Protein AF-Q8L195-F1 (afdb_monomer_lite)

Structure (mmCIF, N/CA/C/O backbone):
data_AF-Q8L195-F1
#
_entry.id   AF-Q8L195-F1
#
loop_
_atom_site.group_PDB
_atom_site.id
_atom_site.type_symbol
_atom_site.label_atom_id
_atom_sit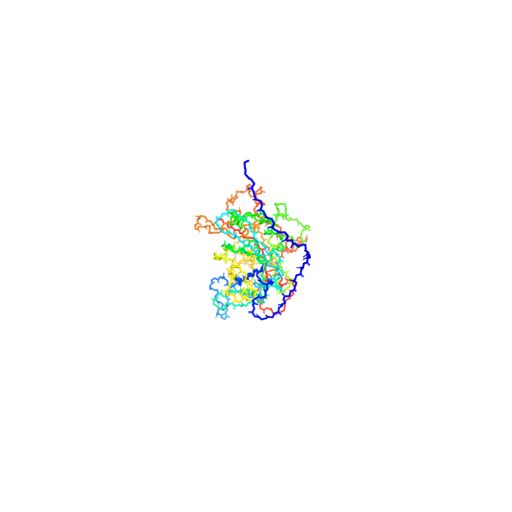e.label_alt_id
_atom_site.label_comp_id
_atom_site.label_asym_id
_atom_site.label_entity_id
_atom_site.label_seq_id
_atom_site.pdbx_PDB_ins_code
_atom_site.Cartn_x
_atom_site.Cartn_y
_atom_site.Cartn_z
_atom_site.occupancy
_atom_site.B_iso_or_equiv
_atom_site.auth_seq_id
_atom_site.auth_comp_id
_atom_site.auth_asym_id
_atom_site.auth_atom_id
_atom_site.pdbx_PDB_model_num
ATOM 1 N N . MET A 1 1 ? -43.992 49.582 63.427 1.00 36.53 1 MET A N 1
ATOM 2 C CA . MET A 1 1 ? -45.399 49.173 63.623 1.00 36.53 1 MET A CA 1
ATOM 3 C C . MET A 1 1 ? -45.394 47.725 64.103 1.00 36.53 1 MET A C 1
ATOM 5 O O . MET A 1 1 ? -44.850 46.892 63.404 1.00 36.53 1 MET A O 1
ATOM 9 N N . LYS A 1 2 ? -45.925 47.498 65.313 1.00 33.16 2 LYS A N 1
ATOM 10 C CA . LYS A 1 2 ? -46.257 46.229 65.998 1.00 33.16 2 LYS A CA 1
ATOM 11 C C . LYS A 1 2 ? -45.176 45.145 66.228 1.00 33.16 2 LYS A C 1
ATOM 13 O O . LYS A 1 2 ? -44.633 44.530 65.325 1.00 33.16 2 LYS A O 1
ATOM 18 N N . LEU A 1 3 ? -44.990 44.919 67.529 1.00 37.12 3 LEU A N 1
ATOM 19 C CA . LEU A 1 3 ? -44.340 43.837 68.269 1.00 37.12 3 LEU A CA 1
ATOM 20 C C . LEU A 1 3 ? -44.990 42.458 68.017 1.00 37.12 3 LEU A C 1
ATOM 22 O O . LEU A 1 3 ? -46.218 42.394 67.970 1.00 37.12 3 LEU A O 1
ATOM 26 N N . ASN A 1 4 ? -44.194 41.378 67.999 1.00 36.94 4 ASN A N 1
ATOM 27 C CA . ASN A 1 4 ? -44.272 40.220 68.926 1.00 36.94 4 ASN A CA 1
ATOM 28 C C . ASN A 1 4 ? -43.415 39.047 68.402 1.00 36.94 4 ASN A C 1
ATOM 30 O O . ASN A 1 4 ? -43.594 38.607 67.276 1.00 36.94 4 ASN A O 1
ATOM 34 N N . LYS A 1 5 ? -42.333 38.676 69.100 1.00 34.34 5 LYS A N 1
ATOM 35 C CA . LYS A 1 5 ? -42.247 37.714 70.229 1.00 34.34 5 LYS A CA 1
ATOM 36 C C . LYS A 1 5 ? -42.379 36.246 69.793 1.00 34.34 5 LYS A C 1
ATOM 38 O O . LYS A 1 5 ? -43.490 35.794 69.562 1.00 34.34 5 LYS A 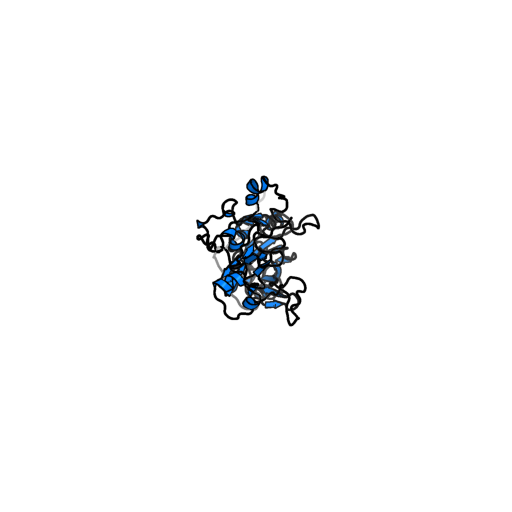O 1
ATOM 43 N N . MET A 1 6 ? -41.255 35.522 69.823 1.00 34.44 6 MET A N 1
ATOM 44 C CA . MET A 1 6 ? -40.972 34.297 70.613 1.00 34.44 6 MET A CA 1
ATOM 45 C C . MET A 1 6 ? -39.829 33.499 69.936 1.00 34.44 6 MET A C 1
ATOM 47 O O . MET A 1 6 ? -39.860 33.335 68.725 1.00 34.44 6 MET A O 1
ATOM 51 N N . PHE A 1 7 ? -38.684 33.252 70.603 1.00 30.14 7 PHE A N 1
ATOM 52 C CA . PHE A 1 7 ? -38.384 32.115 71.520 1.00 30.14 7 PHE A CA 1
ATOM 53 C C . PHE A 1 7 ? -38.394 30.768 70.749 1.00 30.14 7 PHE A C 1
ATOM 55 O O . PHE A 1 7 ? -39.359 30.527 70.045 1.00 30.14 7 PHE A O 1
ATOM 62 N N . LEU A 1 8 ? -37.426 29.837 70.743 1.00 30.72 8 LEU A N 1
ATOM 63 C CA . LEU A 1 8 ? -36.325 29.349 71.604 1.00 30.72 8 LE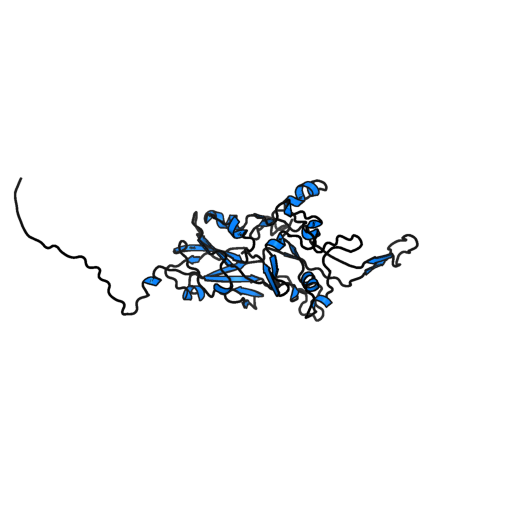U A CA 1
ATOM 64 C C . LEU A 1 8 ? -35.243 28.738 70.652 1.00 30.72 8 LEU A C 1
ATOM 66 O O . LEU A 1 8 ? -35.602 28.279 69.574 1.00 30.72 8 LEU A O 1
ATOM 70 N N . VAL A 1 9 ? -33.927 28.844 70.916 1.00 32.59 9 VAL A N 1
ATOM 71 C CA . VAL A 1 9 ? -33.037 27.790 71.498 1.00 32.59 9 VAL A CA 1
ATOM 72 C C . VAL A 1 9 ? -33.116 26.448 70.743 1.00 32.59 9 VAL A C 1
ATOM 74 O O . VAL A 1 9 ? -34.189 25.880 70.648 1.00 32.59 9 VAL A O 1
ATOM 77 N N . GLY A 1 10 ? -32.067 25.812 70.223 1.00 29.70 10 GLY A N 1
ATOM 78 C CA . GLY A 1 10 ? -30.615 25.913 70.367 1.00 29.70 10 GLY A CA 1
ATOM 79 C C . GLY A 1 10 ? -30.027 24.517 70.071 1.00 29.70 10 GLY A C 1
ATOM 80 O O . GLY A 1 10 ? -30.732 23.535 70.273 1.00 29.70 10 GLY A O 1
ATOM 81 N N . ALA A 1 11 ? -28.788 24.437 69.571 1.00 31.34 11 ALA A N 1
ATOM 82 C CA . ALA A 1 11 ? -27.789 23.378 69.826 1.00 31.34 11 ALA A CA 1
ATOM 83 C C . ALA A 1 11 ? -26.732 23.342 68.706 1.00 31.34 11 ALA A C 1
ATOM 85 O O . ALA A 1 11 ? -27.014 23.025 67.554 1.00 31.34 11 ALA A O 1
ATOM 86 N N . LEU A 1 12 ? -25.496 23.662 69.085 1.00 37.19 12 LEU A N 1
ATOM 87 C CA . LEU A 1 12 ? -24.265 23.297 68.386 1.00 37.19 12 LEU A CA 1
ATOM 88 C C . LEU A 1 12 ? -24.044 21.778 68.496 1.00 37.19 12 LEU A C 1
ATOM 90 O O . LEU A 1 12 ? -24.285 21.245 69.575 1.00 37.19 12 LEU A O 1
ATOM 94 N N . LEU A 1 13 ? -23.509 21.125 67.454 1.00 29.38 13 LEU A N 1
ATOM 95 C CA . LEU A 1 13 ? -22.223 20.390 67.464 1.00 29.38 13 LEU A CA 1
ATOM 96 C C . LEU A 1 13 ? -22.105 19.275 66.407 1.00 29.38 13 LEU A C 1
ATOM 98 O O . LEU A 1 13 ? -23.047 18.563 66.082 1.00 29.38 13 LEU A O 1
ATOM 102 N N . SER A 1 14 ? -20.838 19.113 66.014 1.00 28.70 14 SER A N 1
ATOM 103 C CA . SER A 1 14 ? -20.128 17.922 65.526 1.00 28.70 14 SER A CA 1
ATOM 104 C C . SER A 1 14 ? -20.290 17.458 64.074 1.00 28.70 14 SER A C 1
ATOM 106 O O . SER A 1 14 ? -21.293 16.887 63.663 1.00 28.70 14 SER A O 1
ATOM 108 N N . LEU A 1 15 ? -19.171 17.627 63.359 1.00 40.94 15 LEU A N 1
ATOM 109 C CA . LEU A 1 15 ? -18.665 16.799 62.265 1.00 40.94 15 LEU A CA 1
ATOM 110 C C . LEU A 1 15 ? -18.939 15.302 62.477 1.00 40.94 15 LEU A C 1
ATOM 112 O O . LEU A 1 15 ? -18.629 14.755 63.533 1.00 40.94 15 LEU A O 1
ATOM 116 N N . GLY A 1 16 ? -19.393 14.641 61.416 1.00 29.48 16 GLY A N 1
ATOM 117 C CA . GLY A 1 16 ? -19.466 13.190 61.320 1.00 29.48 16 GLY A CA 1
ATOM 118 C C . GLY A 1 16 ? -19.357 12.758 59.863 1.00 29.48 16 GLY A C 1
ATOM 119 O O . GLY A 1 16 ? -20.358 12.686 59.158 1.00 29.48 16 GLY A O 1
ATOM 120 N N . PHE A 1 17 ? -18.132 12.477 59.410 1.00 36.72 17 PHE A N 1
ATOM 121 C CA . PHE A 1 17 ? -17.922 11.569 58.287 1.00 36.72 17 PHE A CA 1
ATOM 122 C C . PHE A 1 17 ? -18.437 10.192 58.716 1.00 36.72 17 PHE A C 1
ATOM 124 O O . PHE A 1 17 ? -17.879 9.587 59.629 1.00 36.72 17 PHE A O 1
ATOM 131 N N . ALA A 1 18 ? -19.493 9.705 58.067 1.00 32.41 18 ALA A N 1
ATOM 132 C CA . ALA A 1 18 ? -19.975 8.339 58.221 1.00 32.41 18 ALA A CA 1
ATOM 133 C C . ALA A 1 18 ? -19.655 7.551 56.945 1.00 32.41 18 ALA A C 1
ATOM 135 O O . ALA A 1 18 ? -20.377 7.594 55.953 1.00 32.41 18 ALA A O 1
ATOM 136 N N . SER A 1 19 ? -18.520 6.859 56.999 1.00 29.61 19 SER A N 1
ATOM 137 C CA . SER A 1 19 ? -18.274 5.612 56.277 1.00 29.61 19 SER A CA 1
ATOM 138 C C . SER A 1 19 ? -19.115 4.510 56.921 1.00 29.61 19 SER A C 1
ATOM 140 O O . SER A 1 19 ? -19.110 4.429 58.144 1.00 29.61 19 SER A O 1
ATOM 142 N N . CYS A 1 20 ? -19.800 3.697 56.112 1.00 29.38 20 CYS A N 1
ATOM 143 C CA . CYS A 1 20 ? -20.298 2.332 56.372 1.00 29.38 20 CYS A CA 1
ATOM 144 C C . CYS A 1 20 ? -21.236 1.973 55.206 1.00 29.38 20 CYS A C 1
ATOM 146 O O . CYS A 1 20 ? -22.030 2.806 54.789 1.00 29.38 20 CYS A O 1
ATOM 148 N N . SER A 1 21 ? -21.280 0.788 54.615 1.00 29.42 21 SER A N 1
ATOM 149 C CA . SER A 1 21 ? -20.528 -0.462 54.722 1.00 29.42 21 SER A CA 1
ATOM 150 C C . SER A 1 21 ? -21.165 -1.357 53.648 1.00 29.42 21 SER A C 1
ATOM 152 O O . SER A 1 21 ? -22.388 -1.366 53.510 1.00 29.42 21 SER A O 1
ATOM 154 N N . LYS A 1 22 ? -20.362 -2.063 52.846 1.00 36.66 22 LYS A N 1
ATOM 155 C CA . LYS A 1 22 ? -20.863 -3.034 51.860 1.00 36.66 22 LYS A CA 1
ATOM 156 C C . LYS A 1 22 ? -21.448 -4.245 52.589 1.00 36.66 22 LYS A C 1
ATOM 158 O O . LYS A 1 22 ? -20.676 -4.943 53.227 1.00 36.66 22 LYS A O 1
ATOM 163 N N . GLU A 1 23 ? -22.732 -4.536 52.376 1.00 33.44 23 GLU A N 1
ATOM 164 C CA . GLU A 1 23 ? -23.285 -5.898 52.297 1.00 33.44 23 GLU A CA 1
ATOM 165 C C . GLU A 1 23 ? -24.502 -5.907 51.344 1.00 33.44 23 GLU A C 1
ATOM 167 O O . GLU A 1 23 ? -25.445 -5.144 51.531 1.00 33.44 23 GLU A O 1
ATOM 172 N N . GLY A 1 24 ? -24.475 -6.774 50.319 1.00 32.03 24 GLY A N 1
ATOM 173 C CA . GLY A 1 24 ? -25.677 -7.246 49.609 1.00 32.03 24 GLY A CA 1
ATOM 174 C C . GLY A 1 24 ? -25.984 -6.688 48.207 1.00 32.03 24 GLY A C 1
ATOM 175 O O . GLY A 1 24 ? -26.834 -5.823 48.052 1.00 32.03 24 GLY A O 1
ATOM 176 N N . ASN A 1 25 ? -25.374 -7.289 47.175 1.00 36.62 25 ASN A N 1
ATOM 177 C CA . ASN A 1 25 ? -25.908 -7.496 45.810 1.00 36.62 25 ASN A CA 1
ATOM 178 C C . ASN A 1 25 ? -26.416 -6.305 44.957 1.00 36.62 25 ASN A C 1
ATOM 180 O O . ASN A 1 25 ? -27.301 -6.474 44.118 1.00 36.62 25 ASN A O 1
ATOM 184 N N . GLY A 1 26 ? -25.805 -5.126 45.077 1.00 39.06 26 GLY A N 1
ATOM 185 C CA . GLY A 1 26 ? -25.877 -4.077 44.047 1.00 39.06 26 GLY A CA 1
ATOM 186 C C . GLY A 1 26 ? -24.629 -4.081 43.152 1.00 39.06 26 GLY A C 1
ATOM 187 O O . GLY A 1 26 ? -23.573 -4.515 43.620 1.00 39.06 26 GLY A O 1
ATOM 188 N N . PRO A 1 27 ? -24.703 -3.615 41.887 1.00 39.53 27 PRO A N 1
ATOM 189 C CA . PRO A 1 27 ? -23.510 -3.451 41.061 1.00 39.53 27 PRO A CA 1
ATOM 190 C C . PRO A 1 27 ? -22.490 -2.578 41.801 1.00 39.53 27 PRO A C 1
ATOM 192 O O . PRO A 1 27 ? -22.851 -1.575 42.416 1.00 39.53 27 PRO A O 1
ATOM 195 N N . ASP A 1 28 ? -21.227 -3.002 41.775 1.00 39.50 28 ASP A N 1
ATOM 196 C CA . ASP A 1 28 ? -20.113 -2.329 42.442 1.00 39.50 28 ASP A CA 1
ATOM 197 C C . ASP A 1 28 ? -20.119 -0.822 42.104 1.00 39.50 28 ASP A C 1
ATOM 199 O O . ASP A 1 28 ? -20.107 -0.484 40.915 1.00 39.50 28 ASP A O 1
ATOM 203 N N . PRO A 1 29 ? -20.155 0.100 43.086 1.00 43.12 29 PRO A N 1
ATOM 204 C CA . PRO A 1 29 ? -20.223 1.538 42.811 1.00 43.12 29 PRO A CA 1
ATOM 205 C C . PRO A 1 29 ? -19.016 2.078 42.019 1.00 43.12 29 PRO A C 1
ATOM 207 O O . PRO A 1 29 ? -19.123 3.138 41.407 1.00 43.12 29 PRO A O 1
ATOM 210 N N . ASP A 1 30 ? -17.915 1.322 41.928 1.00 43.94 30 ASP A N 1
ATOM 211 C CA . ASP A 1 30 ? -16.760 1.636 41.070 1.00 43.94 30 ASP A CA 1
ATOM 212 C C . ASP A 1 30 ? -16.946 1.274 39.579 1.00 43.94 30 ASP A C 1
ATOM 214 O O . ASP A 1 30 ? -16.175 1.729 38.727 1.00 43.94 30 ASP A O 1
ATOM 218 N N . ASN A 1 31 ? -17.987 0.506 39.230 1.00 44.31 31 ASN A N 1
ATOM 219 C CA . ASN A 1 31 ? -18.347 0.179 37.843 1.00 44.31 31 ASN A CA 1
ATOM 220 C C . ASN A 1 31 ? -19.361 1.155 37.226 1.00 44.31 31 ASN A C 1
ATOM 222 O O . ASN A 1 31 ? -19.590 1.113 36.019 1.00 44.31 31 ASN A O 1
ATOM 226 N N . ALA A 1 32 ? -19.937 2.074 38.006 1.00 43.53 32 ALA A N 1
ATOM 227 C CA . ALA A 1 32 ? -20.937 3.022 37.509 1.00 43.53 32 ALA A CA 1
ATOM 228 C C . ALA A 1 32 ? -20.350 4.150 36.627 1.00 43.53 32 ALA A C 1
ATOM 230 O O . ALA A 1 32 ? -21.102 4.876 35.982 1.00 43.53 32 ALA A O 1
ATOM 231 N N . ALA A 1 33 ? -19.018 4.294 36.565 1.00 52.50 33 ALA A N 1
ATOM 232 C CA . ALA A 1 33 ? -18.344 5.398 35.867 1.00 52.50 33 ALA A CA 1
ATOM 233 C C . ALA A 1 33 ? -17.406 4.969 34.721 1.00 52.50 33 ALA A C 1
ATOM 235 O O . ALA A 1 33 ? -16.785 5.820 34.082 1.00 52.50 33 ALA A O 1
ATOM 236 N N . LYS A 1 34 ? -17.264 3.665 34.446 1.00 70.75 34 LYS A N 1
ATOM 237 C CA . LYS A 1 34 ? -16.376 3.155 33.390 1.00 70.75 34 LYS A CA 1
ATOM 238 C C . LYS A 1 34 ? -17.205 2.408 32.357 1.00 70.75 34 LYS A C 1
ATOM 240 O O . LYS A 1 34 ? -17.905 1.461 32.692 1.00 70.75 34 LYS A O 1
ATOM 245 N N . SER A 1 35 ? -17.114 2.845 31.108 1.00 86.31 35 SER A N 1
ATOM 246 C CA . SER A 1 35 ? -17.717 2.142 29.978 1.00 86.31 35 SER A CA 1
ATOM 247 C C . SER A 1 35 ? -16.595 1.633 29.089 1.00 86.31 35 SER A C 1
ATOM 249 O O . SER A 1 35 ? -15.577 2.312 28.921 1.00 86.31 35 SER A O 1
ATOM 251 N N . TYR A 1 36 ? -16.767 0.433 28.552 1.00 89.62 36 TYR A N 1
ATOM 252 C CA . TYR A 1 36 ? -15.801 -0.200 27.666 1.00 89.62 36 TYR A CA 1
ATOM 253 C C . TYR A 1 36 ? -16.404 -0.398 26.280 1.00 89.62 36 TYR A C 1
ATOM 255 O O . TYR A 1 36 ? -17.617 -0.571 26.132 1.00 89.62 36 TYR A O 1
ATOM 263 N N . MET A 1 37 ? -15.539 -0.383 25.273 1.00 91.19 37 MET A N 1
ATOM 264 C CA . MET A 1 37 ? -15.838 -0.851 23.928 1.00 91.19 37 MET A CA 1
ATOM 265 C C . MET A 1 37 ? -14.869 -1.958 23.530 1.00 91.19 37 MET A C 1
ATOM 267 O O . MET A 1 37 ? -13.770 -2.069 24.074 1.00 91.19 37 MET A O 1
ATOM 271 N N . SER A 1 38 ? -15.251 -2.749 22.540 1.00 82.75 38 SER A N 1
ATOM 272 C CA . SER A 1 38 ? -14.342 -3.673 21.875 1.00 82.75 38 SER A CA 1
ATOM 273 C C . SER A 1 38 ? -14.528 -3.583 20.365 1.00 82.75 38 SER A C 1
ATOM 275 O O . SER A 1 38 ? -15.420 -2.894 19.861 1.00 82.75 38 SER A O 1
ATOM 277 N N . MET A 1 39 ? -13.657 -4.249 19.624 1.00 82.62 39 MET A N 1
ATOM 278 C CA . MET A 1 39 ? -13.676 -4.204 18.174 1.00 82.62 39 MET A CA 1
ATOM 279 C C . MET A 1 39 ? -13.338 -5.578 17.623 1.00 82.62 39 MET A C 1
ATOM 281 O O . MET A 1 39 ? -12.358 -6.181 18.045 1.00 82.62 39 MET A O 1
ATOM 285 N N . THR A 1 40 ? -14.133 -6.049 16.665 1.00 81.19 40 THR A N 1
ATOM 286 C CA . THR A 1 40 ? -13.759 -7.182 15.816 1.00 81.19 40 THR A CA 1
ATOM 287 C C . THR A 1 40 ? -13.221 -6.647 14.500 1.00 81.19 40 THR A C 1
ATOM 289 O O . THR A 1 40 ? -13.897 -5.882 13.812 1.00 81.19 40 THR A O 1
ATOM 292 N N . LEU A 1 41 ? -12.020 -7.069 14.125 1.00 78.69 41 LEU A N 1
ATOM 293 C CA . LEU A 1 41 ? -11.421 -6.675 12.855 1.00 78.69 41 LEU A CA 1
ATOM 294 C C . LEU A 1 41 ? -11.506 -7.818 11.859 1.00 78.69 41 LEU A C 1
ATOM 296 O O . LEU A 1 41 ? -11.394 -8.982 12.233 1.00 78.69 41 LEU A O 1
ATOM 300 N N . SER A 1 42 ? -11.691 -7.468 10.595 1.00 80.38 42 SER A N 1
ATOM 301 C CA . SER A 1 42 ? -11.599 -8.387 9.467 1.00 80.38 42 SER A CA 1
ATOM 302 C C . SER A 1 42 ? -10.548 -7.857 8.502 1.00 80.38 42 SER A C 1
ATOM 304 O O . SER A 1 42 ? -10.536 -6.667 8.197 1.00 80.38 42 SER A O 1
ATOM 306 N N . MET A 1 43 ? -9.672 -8.715 8.002 1.00 79.25 43 MET A N 1
ATOM 307 C CA . MET A 1 43 ? -8.701 -8.339 6.977 1.00 79.25 43 MET A CA 1
ATOM 308 C C . MET A 1 43 ? -8.613 -9.429 5.912 1.00 79.25 43 MET A C 1
ATOM 310 O O . MET A 1 43 ? -8.668 -10.611 6.260 1.00 79.25 43 MET A O 1
ATOM 314 N N . PRO A 1 44 ? -8.461 -9.066 4.630 1.00 65.75 44 PRO A N 1
ATOM 315 C CA . PRO A 1 44 ? -8.235 -10.050 3.593 1.00 65.75 44 PRO A CA 1
ATOM 316 C C . PRO A 1 44 ? -6.874 -10.707 3.817 1.00 65.75 44 PRO A C 1
ATOM 318 O O . PRO A 1 44 ? -5.831 -10.041 3.830 1.00 65.75 44 PRO A O 1
ATOM 321 N N . MET A 1 45 ? -6.869 -12.031 3.945 1.00 60.94 45 MET A N 1
ATOM 322 C CA . MET A 1 45 ? -5.666 -12.795 3.625 1.00 60.94 45 MET A CA 1
ATOM 323 C C . MET A 1 45 ? -5.422 -12.662 2.115 1.00 60.94 45 MET A C 1
ATOM 325 O O . MET A 1 45 ? -6.327 -12.274 1.378 1.00 60.94 45 MET A O 1
ATOM 329 N N . GLY A 1 46 ? -4.201 -12.893 1.635 1.00 46.88 46 GLY A N 1
ATOM 330 C CA . GLY A 1 46 ? -3.801 -12.675 0.234 1.00 46.88 46 GLY A CA 1
ATOM 331 C C . GLY A 1 46 ? -4.580 -13.445 -0.854 1.00 46.88 46 GLY A C 1
ATOM 332 O O . GLY A 1 46 ? -4.124 -13.481 -1.987 1.00 46.88 46 GLY A O 1
ATOM 333 N N . SER A 1 47 ? -5.741 -14.028 -0.553 1.00 37.25 47 SER A N 1
ATOM 334 C CA . SER A 1 47 ? -6.600 -14.814 -1.443 1.00 37.25 47 SER A CA 1
ATOM 335 C C . SER A 1 47 ? -7.642 -14.003 -2.225 1.00 37.25 47 SER A C 1
ATOM 337 O O . SER A 1 47 ? -8.411 -14.574 -2.992 1.00 37.25 47 SER A O 1
ATOM 339 N N . ALA A 1 48 ? -7.706 -12.676 -2.082 1.00 31.66 48 ALA A N 1
ATOM 340 C CA . ALA A 1 48 ? -8.673 -11.875 -2.834 1.00 31.66 48 ALA A CA 1
ATOM 341 C C . ALA A 1 48 ? -8.203 -11.570 -4.272 1.00 31.66 48 ALA A C 1
ATOM 343 O O . ALA A 1 48 ? -8.015 -10.397 -4.597 1.00 31.66 48 ALA A O 1
ATOM 344 N N . ARG A 1 49 ? -8.035 -12.590 -5.136 1.00 40.66 49 ARG A N 1
ATOM 345 C CA . ARG A 1 49 ? -8.072 -12.459 -6.613 1.00 40.66 49 ARG A CA 1
ATOM 346 C C . ARG A 1 49 ? -8.684 -13.700 -7.281 1.00 40.66 49 ARG A C 1
ATOM 348 O O . ARG A 1 49 ? -8.625 -14.797 -6.749 1.00 40.66 49 ARG A O 1
ATOM 355 N N . ALA A 1 50 ? -9.355 -13.449 -8.406 1.00 33.34 50 ALA A N 1
ATOM 356 C CA . ALA A 1 50 ? -10.240 -14.356 -9.135 1.00 33.34 50 ALA A CA 1
ATOM 357 C C . ALA A 1 50 ? -9.563 -15.652 -9.618 1.00 33.34 50 ALA A C 1
ATOM 359 O O . ALA A 1 50 ? -8.381 -15.631 -9.939 1.00 33.34 50 ALA A O 1
ATOM 360 N N . GLY A 1 51 ? -10.367 -16.724 -9.702 1.00 39.88 51 GLY A N 1
ATOM 361 C CA . GLY A 1 51 ? -9.996 -18.109 -10.021 1.00 39.88 51 GLY A CA 1
ATOM 362 C C . GLY A 1 51 ? -8.767 -18.284 -10.912 1.00 39.88 51 GLY A C 1
ATOM 363 O O . GLY A 1 51 ? -8.781 -17.941 -12.090 1.00 39.88 51 GLY A O 1
ATOM 364 N N . ASP A 1 52 ? -7.733 -18.871 -10.327 1.00 44.12 52 ASP A N 1
ATOM 365 C CA . ASP A 1 52 ? -6.370 -18.999 -10.846 1.00 44.12 52 ASP A CA 1
ATOM 366 C C . ASP A 1 52 ? -5.947 -20.467 -11.052 1.00 44.12 52 ASP A C 1
ATOM 368 O O . ASP A 1 52 ? -4.761 -20.785 -11.092 1.00 44.12 52 ASP A O 1
ATOM 372 N N . GLY A 1 53 ? -6.919 -21.379 -11.174 1.00 44.19 53 GLY A N 1
ATOM 373 C CA . GLY A 1 53 ? -6.654 -22.781 -11.518 1.00 44.19 53 GLY A CA 1
ATOM 374 C C . GLY A 1 53 ? -6.000 -23.603 -10.402 1.00 44.19 53 GLY A C 1
ATOM 375 O O . GLY A 1 53 ? -5.506 -24.694 -10.676 1.00 44.19 53 GLY A O 1
ATOM 376 N N . GLN A 1 54 ? -6.025 -23.116 -9.154 1.00 49.12 54 GLN A N 1
ATOM 377 C CA . GLN A 1 54 ? -5.417 -23.748 -7.971 1.00 49.12 54 GLN A CA 1
ATOM 378 C C . GLN A 1 54 ? -5.833 -25.210 -7.706 1.00 49.12 54 GLN A C 1
ATOM 380 O O . GLN A 1 54 ? -5.061 -25.952 -7.106 1.00 49.12 54 GLN A O 1
ATOM 385 N N . ASP A 1 55 ? -7.006 -25.650 -8.171 1.00 46.03 55 ASP A N 1
ATOM 386 C CA . ASP A 1 55 ? -7.485 -27.035 -8.003 1.00 46.03 55 ASP A CA 1
ATOM 387 C C . ASP A 1 55 ? -6.898 -28.024 -9.037 1.00 46.03 55 ASP A C 1
ATOM 389 O O . ASP A 1 55 ? -7.319 -29.182 -9.114 1.00 46.03 55 ASP A O 1
ATOM 393 N N . GLN A 1 56 ? -5.959 -27.588 -9.884 1.00 47.00 56 GLN A N 1
ATOM 394 C CA . GLN A 1 56 ? -5.382 -28.402 -10.955 1.00 47.00 56 GLN A CA 1
ATOM 395 C C . GLN A 1 56 ? -3.999 -28.950 -10.587 1.00 47.00 56 GLN A C 1
ATOM 397 O O . GLN A 1 56 ? -3.201 -28.305 -9.917 1.00 47.00 56 GLN A O 1
ATOM 402 N N . ALA A 1 57 ? -3.678 -30.146 -11.092 1.00 43.38 57 ALA A N 1
ATOM 403 C CA . ALA A 1 57 ? -2.395 -30.814 -10.849 1.00 43.38 57 ALA A CA 1
ATOM 404 C C . ALA A 1 57 ? -1.167 -30.039 -11.385 1.00 43.38 57 ALA A C 1
ATOM 406 O O . ALA A 1 57 ? -0.049 -30.313 -10.960 1.00 43.38 57 ALA A O 1
ATOM 407 N N . ASN A 1 58 ? -1.388 -29.080 -12.294 1.00 54.56 58 ASN A N 1
ATOM 408 C CA . ASN A 1 58 ? -0.417 -28.095 -12.768 1.00 54.56 58 ASN A CA 1
ATOM 409 C C . ASN A 1 58 ? -1.021 -26.695 -12.564 1.00 54.56 58 ASN A C 1
ATOM 411 O O . ASN A 1 58 ? -1.728 -26.232 -13.460 1.00 54.56 58 ASN A O 1
ATOM 415 N N . PRO A 1 59 ? -0.807 -26.040 -11.412 1.00 52.16 59 PRO A N 1
ATOM 416 C CA . PRO A 1 59 ? -1.326 -24.695 -11.196 1.00 52.16 59 PRO A CA 1
ATOM 417 C C . PRO A 1 59 ? -0.701 -23.719 -12.203 1.00 52.16 59 PRO A C 1
ATOM 419 O O . PRO A 1 59 ? 0.477 -23.836 -12.555 1.00 52.16 59 PRO A O 1
ATOM 422 N N . ASP A 1 60 ? -1.498 -22.762 -12.679 1.00 52.78 60 ASP A N 1
ATOM 423 C CA . ASP A 1 60 ? -1.046 -21.730 -13.613 1.00 52.78 60 ASP A CA 1
ATOM 424 C C . ASP A 1 60 ? 0.051 -20.841 -12.982 1.00 52.78 60 ASP A C 1
ATOM 426 O O . ASP A 1 60 ? 0.245 -20.818 -11.765 1.00 52.78 60 ASP A O 1
ATOM 430 N N . TYR A 1 61 ? 0.759 -20.043 -13.798 1.00 48.28 61 TYR A N 1
ATOM 431 C CA . TYR A 1 61 ? 1.844 -19.124 -13.378 1.00 48.28 61 TYR A CA 1
ATOM 432 C C . TYR A 1 61 ? 1.437 -18.059 -12.323 1.00 48.28 61 TYR A C 1
ATOM 434 O O . TYR A 1 61 ? 2.251 -17.212 -11.958 1.00 48.28 61 TYR A O 1
ATOM 442 N N . HIS A 1 62 ? 0.195 -18.084 -11.836 1.00 48.44 62 HIS A N 1
ATOM 443 C CA . HIS A 1 62 ? -0.368 -17.195 -10.820 1.00 48.44 62 HIS A CA 1
ATOM 444 C C . HIS A 1 62 ? -0.446 -17.829 -9.417 1.00 48.44 62 HIS A C 1
ATOM 446 O O . HIS A 1 62 ? -1.113 -17.275 -8.550 1.00 48.44 62 HIS A O 1
ATOM 452 N N . TYR A 1 63 ? 0.244 -18.953 -9.179 1.00 45.22 63 TYR A N 1
ATOM 453 C CA . TYR A 1 63 ? 0.256 -19.657 -7.891 1.00 45.22 63 TYR A CA 1
ATOM 454 C C . TYR A 1 63 ? 0.615 -18.752 -6.696 1.00 45.22 63 TYR A C 1
ATOM 456 O O . TYR A 1 63 ? 1.718 -18.206 -6.601 1.00 45.22 63 TYR A O 1
ATOM 464 N N . VAL A 1 64 ? -0.317 -18.644 -5.746 1.00 50.12 64 VAL A N 1
ATOM 465 C CA . VAL A 1 64 ? -0.150 -17.942 -4.466 1.00 50.12 64 VAL A CA 1
ATOM 466 C C . VAL A 1 64 ? 0.271 -18.958 -3.396 1.00 50.12 64 VAL A C 1
ATOM 468 O O . VAL A 1 64 ? -0.558 -19.500 -2.672 1.00 50.12 64 VAL A O 1
ATOM 471 N N . GLY A 1 65 ? 1.571 -19.250 -3.322 1.00 55.25 65 GLY A N 1
ATOM 472 C CA . GLY A 1 65 ? 2.156 -20.111 -2.283 1.00 55.25 65 GLY A CA 1
ATOM 473 C C . GLY A 1 65 ? 2.438 -19.380 -0.962 1.00 55.25 65 GLY A C 1
ATOM 474 O O . GLY A 1 65 ? 2.126 -18.199 -0.806 1.00 55.25 65 GLY A O 1
ATOM 475 N N . GLU A 1 66 ? 3.114 -20.052 -0.023 1.00 64.00 66 GLU A N 1
ATOM 476 C CA . GLU A 1 66 ? 3.531 -19.495 1.286 1.00 64.00 66 GLU A CA 1
ATOM 477 C C . GLU A 1 66 ? 4.322 -18.172 1.167 1.00 64.00 66 GLU A C 1
ATOM 479 O O . GLU A 1 66 ? 4.312 -17.325 2.061 1.00 64.00 66 GLU A O 1
ATOM 484 N N . TRP A 1 67 ? 4.938 -17.953 0.007 1.00 62.22 67 TRP A N 1
ATOM 485 C CA . TRP A 1 67 ? 5.715 -16.771 -0.361 1.00 62.22 67 TRP A CA 1
ATOM 486 C C . TRP A 1 67 ? 4.891 -15.507 -0.640 1.00 62.22 67 TRP A C 1
ATOM 488 O O . TRP A 1 67 ? 5.459 -14.424 -0.775 1.00 62.22 67 TRP A O 1
ATOM 498 N N . ALA A 1 68 ? 3.561 -15.608 -0.701 1.00 64.50 68 ALA A N 1
ATOM 499 C CA . ALA A 1 68 ? 2.675 -14.454 -0.864 1.00 64.50 68 ALA A CA 1
ATOM 500 C C . ALA A 1 68 ? 2.630 -13.532 0.373 1.00 64.50 68 ALA A C 1
ATOM 502 O O . ALA A 1 68 ? 2.139 -12.396 0.290 1.00 64.50 68 ALA A O 1
ATOM 503 N N . GLY A 1 69 ? 3.194 -13.997 1.491 1.00 63.22 69 GLY A N 1
ATOM 504 C CA . GLY A 1 69 ? 3.388 -13.236 2.717 1.00 63.22 69 GLY A CA 1
ATOM 505 C C . GLY A 1 69 ? 2.555 -13.758 3.880 1.00 63.22 69 GLY A C 1
ATOM 506 O O . GLY A 1 69 ? 1.413 -14.187 3.717 1.00 63.22 69 GLY A O 1
ATOM 507 N N . LYS A 1 70 ? 3.136 -13.673 5.077 1.00 78.38 70 LYS A N 1
ATOM 508 C CA . LYS A 1 70 ? 2.480 -13.975 6.349 1.00 78.38 70 LYS A CA 1
ATOM 509 C C . LYS A 1 70 ? 2.463 -12.711 7.190 1.00 78.38 70 LYS A C 1
ATOM 511 O O . LYS A 1 70 ? 3.516 -12.247 7.608 1.00 78.38 70 LYS A O 1
ATOM 516 N N . ASP A 1 71 ? 1.288 -12.149 7.447 1.00 85.12 71 ASP A N 1
ATOM 517 C CA . ASP A 1 71 ? 1.206 -10.885 8.178 1.00 85.12 71 ASP A CA 1
ATOM 518 C C . ASP A 1 71 ? 1.466 -11.054 9.678 1.00 85.12 71 ASP A C 1
ATOM 520 O O . ASP A 1 71 ? 0.919 -11.939 10.343 1.00 85.12 71 ASP A O 1
ATOM 524 N N . LYS A 1 72 ? 2.237 -10.115 10.223 1.00 90.50 72 LYS A N 1
ATOM 525 C CA . LYS A 1 72 ? 2.388 -9.858 11.649 1.00 90.50 72 LYS A CA 1
ATOM 526 C C . LYS A 1 72 ? 1.634 -8.583 12.008 1.00 90.50 72 LYS A C 1
ATOM 528 O O . LYS A 1 72 ? 1.880 -7.514 11.444 1.00 90.50 72 LYS A O 1
ATOM 533 N N . ILE A 1 73 ? 0.724 -8.679 12.974 1.00 91.56 73 ILE A N 1
ATOM 534 C CA . ILE A 1 73 ? 0.063 -7.508 13.555 1.00 91.56 73 ILE A CA 1
ATOM 535 C C . ILE A 1 73 ? 0.768 -7.170 14.864 1.00 91.56 73 ILE A C 1
ATOM 537 O O . ILE A 1 73 ? 0.769 -7.963 15.801 1.00 91.56 73 ILE A O 1
ATOM 541 N N . GLU A 1 74 ? 1.390 -5.998 14.909 1.00 93.56 74 GLU A N 1
ATOM 542 C CA . GLU A 1 74 ? 2.097 -5.494 16.087 1.00 93.56 74 GLU A CA 1
ATOM 543 C C . GLU A 1 74 ? 1.260 -4.450 16.819 1.00 93.56 74 GLU A C 1
ATOM 545 O O . GLU A 1 74 ? 1.130 -4.497 18.041 1.00 93.56 74 GLU A O 1
ATOM 550 N N . LYS A 1 75 ? 0.669 -3.515 16.065 1.00 96.25 75 LYS A N 1
ATOM 551 C CA . LYS A 1 75 ? -0.006 -2.340 16.622 1.00 96.25 75 LYS A CA 1
ATOM 552 C C . LYS A 1 75 ? -1.404 -2.151 16.051 1.00 96.25 75 LYS A C 1
ATOM 554 O O . LYS A 1 75 ? -1.624 -2.347 14.855 1.00 96.25 75 LYS A O 1
ATOM 559 N N . VAL A 1 76 ? -2.319 -1.689 16.898 1.00 97.75 76 VAL A N 1
ATOM 560 C CA . VAL A 1 76 ? -3.702 -1.347 16.546 1.00 97.75 76 VAL A CA 1
ATOM 561 C C . VAL A 1 76 ? -4.006 0.081 17.000 1.00 97.75 76 VAL A C 1
ATOM 563 O O . VAL A 1 76 ? -3.907 0.389 18.183 1.00 97.75 76 VAL A O 1
ATOM 566 N N . SER A 1 77 ? -4.421 0.946 16.078 1.00 98.38 77 SER A N 1
ATOM 567 C CA . SER A 1 77 ? -4.932 2.288 16.378 1.00 98.38 77 SER A CA 1
ATOM 568 C C . SER A 1 77 ? -6.418 2.364 16.049 1.00 98.38 77 SER A C 1
ATOM 570 O O . SER A 1 77 ? -6.832 2.029 14.938 1.00 98.38 77 SER A O 1
ATOM 572 N N . ILE A 1 78 ? -7.225 2.798 17.017 1.00 98.06 78 ILE A N 1
ATOM 573 C CA . ILE A 1 78 ? -8.687 2.883 16.924 1.00 98.06 78 ILE A CA 1
ATOM 574 C C . ILE A 1 78 ? -9.122 4.328 17.139 1.00 98.06 78 ILE A C 1
ATOM 576 O O . ILE A 1 78 ? -8.733 4.954 18.122 1.00 98.06 78 ILE A O 1
ATOM 580 N N . TYR A 1 79 ? -9.972 4.829 16.245 1.00 98.38 79 TYR A N 1
ATOM 581 C CA . TYR A 1 79 ? -10.512 6.186 16.286 1.00 98.38 79 TYR A CA 1
ATOM 582 C C . TYR A 1 79 ? -12.037 6.135 16.338 1.00 98.38 79 TYR A C 1
ATOM 584 O O . TYR A 1 79 ? -12.682 5.701 15.385 1.00 98.38 79 TYR A O 1
ATOM 592 N N . MET A 1 80 ? -12.620 6.583 17.446 1.00 98.19 80 MET A N 1
ATOM 593 C CA . MET A 1 80 ? -14.061 6.736 17.635 1.00 98.19 80 MET A CA 1
ATOM 594 C C . MET A 1 80 ? -14.477 8.155 17.263 1.00 98.19 80 MET A C 1
ATOM 596 O O . MET A 1 80 ? -14.139 9.118 17.955 1.00 98.19 80 MET A O 1
ATOM 600 N N . VAL A 1 81 ? -15.240 8.286 16.183 1.00 98.38 81 VAL A N 1
ATOM 601 C CA . VAL A 1 81 ? -15.603 9.580 15.604 1.00 98.38 81 VAL A CA 1
ATOM 602 C C . VAL A 1 81 ? -17.091 9.847 15.828 1.00 98.38 81 VAL A C 1
ATOM 604 O O . VAL A 1 81 ? -17.923 9.198 15.180 1.00 98.38 81 VAL A O 1
ATOM 607 N N . PRO A 1 82 ? -17.463 10.788 16.718 1.00 97.94 82 PRO A N 1
ATOM 608 C CA . PRO A 1 82 ? -18.848 11.216 16.883 1.00 97.94 82 PRO A CA 1
ATOM 609 C C . PRO A 1 82 ? -19.484 11.673 15.572 1.00 97.94 82 PRO A C 1
ATOM 611 O O . PRO A 1 82 ? -18.845 12.324 14.752 1.00 97.94 82 PRO A O 1
ATOM 614 N N . GLN A 1 83 ? -20.753 11.329 15.385 1.00 97.06 83 GLN A N 1
ATOM 615 C CA . GLN A 1 83 ? -21.544 11.731 14.226 1.00 97.06 83 GLN A CA 1
ATOM 616 C C . GLN A 1 83 ? -22.424 12.944 14.567 1.00 97.06 83 GLN A C 1
ATOM 618 O O . GLN A 1 83 ? -22.772 13.160 15.727 1.00 97.06 83 GLN A O 1
ATOM 623 N N . GLY A 1 84 ? -22.828 13.709 13.548 1.00 90.88 84 GLY A N 1
ATOM 624 C CA . GLY A 1 84 ? -23.825 14.782 13.692 1.00 90.88 84 GLY A CA 1
ATOM 625 C C . GLY A 1 84 ? -23.279 16.207 13.826 1.00 90.88 84 GLY A C 1
ATOM 626 O O . GLY A 1 84 ? -24.069 17.122 14.036 1.00 90.88 84 GLY A O 1
ATOM 627 N N . GLY A 1 85 ? -21.968 16.424 13.680 1.00 88.75 85 GLY A N 1
ATOM 628 C CA . GLY A 1 85 ? -21.377 17.764 13.629 1.00 88.75 85 GLY A CA 1
ATOM 629 C C . GLY A 1 85 ? -20.002 17.846 14.293 1.00 88.75 85 GLY A C 1
ATOM 630 O O . GLY A 1 85 ? -19.361 16.813 14.503 1.00 88.75 85 GLY A O 1
ATOM 631 N N . PRO A 1 86 ? -19.540 19.066 14.624 1.00 93.62 86 PRO A N 1
ATOM 632 C CA . PRO A 1 86 ? -18.260 19.270 15.283 1.00 93.62 86 PRO A CA 1
ATOM 633 C C . PRO A 1 86 ? -18.147 18.491 16.593 1.00 93.62 86 PRO A C 1
ATOM 635 O O . PRO A 1 86 ? -19.085 18.442 17.390 1.00 93.62 86 PRO A O 1
ATOM 638 N N . GLY A 1 87 ? -16.976 17.917 16.853 1.00 94.06 87 GLY A N 1
ATOM 639 C CA . GLY A 1 87 ? -16.768 17.128 18.060 1.00 94.06 87 GLY A CA 1
ATOM 640 C C . GLY A 1 87 ? -15.328 16.689 18.272 1.00 94.06 87 GLY A C 1
ATOM 641 O O . GLY A 1 87 ? -14.488 16.776 17.379 1.00 94.06 87 GLY A O 1
ATOM 642 N N . LEU A 1 88 ? -15.062 16.204 19.483 1.00 96.31 88 LEU A N 1
ATOM 643 C CA . LEU A 1 88 ? -13.794 15.582 19.840 1.00 96.31 88 LEU A CA 1
ATOM 644 C C . LEU A 1 88 ? -13.798 14.115 19.401 1.00 96.31 88 LEU A C 1
ATOM 646 O O . LEU A 1 88 ? -14.689 13.361 19.799 1.00 96.31 88 LEU A O 1
ATOM 650 N N . VAL A 1 89 ? -12.800 13.732 18.609 1.00 97.62 89 VAL A N 1
ATOM 651 C CA . VAL A 1 89 ? -12.497 12.330 18.305 1.00 97.62 89 VAL A CA 1
ATOM 652 C C . VAL A 1 89 ? -11.789 11.719 19.505 1.00 97.62 89 VAL A C 1
ATOM 654 O O . VAL A 1 89 ? -10.847 12.305 20.036 1.00 97.62 89 VAL A O 1
ATOM 657 N N . GLU A 1 90 ? -12.231 10.539 19.924 1.00 96.88 90 GLU A N 1
ATOM 658 C CA . GLU A 1 90 ? -11.528 9.767 20.942 1.00 96.88 90 GLU A CA 1
ATOM 659 C C . GLU A 1 90 ? -10.709 8.674 20.271 1.00 96.88 90 GLU A C 1
ATOM 661 O O . GLU A 1 90 ? -11.241 7.892 19.484 1.00 96.88 90 GLU A O 1
ATOM 666 N N . SER A 1 91 ? -9.414 8.618 20.566 1.00 96.44 91 SER A N 1
ATOM 667 C CA . SER A 1 91 ? -8.502 7.657 19.960 1.00 96.44 91 SER A CA 1
ATOM 668 C C . SER A 1 91 ? -7.776 6.820 21.009 1.00 96.44 91 SER A C 1
ATOM 670 O O . SER A 1 91 ? -7.433 7.285 22.096 1.00 96.44 91 SER A O 1
ATOM 672 N N . ALA A 1 92 ? -7.544 5.561 20.659 1.00 96.19 92 ALA A N 1
ATOM 673 C CA . ALA A 1 92 ? -6.668 4.639 21.362 1.00 96.19 92 ALA A CA 1
ATOM 674 C C . ALA A 1 92 ? -5.641 4.148 20.338 1.00 96.19 92 ALA A C 1
ATOM 676 O O . ALA A 1 92 ? -5.921 3.256 19.538 1.00 96.19 92 ALA A O 1
ATOM 677 N N . GLU A 1 93 ? -4.498 4.824 20.293 1.00 96.19 93 GLU A N 1
ATOM 678 C CA . GLU A 1 93 ? -3.483 4.655 19.250 1.00 96.19 93 GLU A CA 1
ATOM 679 C C . GLU A 1 93 ? -2.341 3.755 19.718 1.00 96.19 93 GLU A C 1
ATOM 681 O O . GLU A 1 93 ? -2.017 3.732 20.906 1.00 96.19 93 GLU A O 1
ATOM 686 N N . ASP A 1 94 ? -1.708 3.061 18.769 1.00 96.25 94 ASP A N 1
ATOM 687 C CA . ASP A 1 94 ? -0.519 2.230 18.990 1.00 96.25 94 ASP A CA 1
ATOM 688 C C . ASP A 1 94 ? -0.695 1.178 20.103 1.00 96.25 94 ASP A C 1
ATOM 690 O O . ASP A 1 94 ? 0.242 0.856 20.834 1.00 96.25 94 ASP A O 1
ATOM 694 N N . LEU A 1 95 ? -1.905 0.622 20.232 1.00 97.19 95 LEU A N 1
ATOM 695 C CA . LEU A 1 95 ? -2.181 -0.463 21.166 1.00 97.19 95 LEU A CA 1
ATOM 696 C C . LEU A 1 95 ? -1.398 -1.711 20.757 1.00 97.19 95 LEU A C 1
ATOM 698 O O . LEU A 1 95 ? -1.467 -2.133 19.602 1.00 97.19 95 LEU A O 1
ATOM 702 N N . ASP A 1 96 ? -0.715 -2.332 21.715 1.00 97.44 96 ASP A N 1
ATOM 703 C CA . ASP A 1 96 ? -0.041 -3.614 21.511 1.00 97.44 96 ASP A CA 1
ATOM 704 C C . ASP A 1 96 ? -1.056 -4.715 21.158 1.00 97.44 96 ASP A C 1
ATOM 706 O O . ASP A 1 96 ? -1.961 -5.033 21.941 1.00 97.44 96 ASP A O 1
ATOM 710 N N . PHE A 1 97 ? -0.909 -5.314 19.975 1.00 93.81 97 PHE A N 1
ATOM 711 C CA . PHE A 1 97 ? -1.824 -6.345 19.484 1.00 93.81 97 PHE A CA 1
ATOM 712 C C . PHE A 1 97 ? -1.890 -7.539 20.442 1.00 93.81 97 PHE A C 1
ATOM 714 O O . PHE A 1 97 ? -2.980 -7.980 20.817 1.00 93.81 97 PHE A O 1
ATOM 721 N N . GLY A 1 98 ? -0.725 -7.996 20.912 1.00 92.44 98 GLY A N 1
ATOM 722 C CA . GLY A 1 98 ? -0.575 -9.112 21.846 1.00 92.44 98 GLY A CA 1
ATOM 723 C C . GLY A 1 98 ? -1.206 -8.876 23.219 1.00 92.44 98 GLY A C 1
ATOM 724 O O . GLY A 1 98 ? -1.372 -9.830 23.973 1.00 92.44 98 GLY A O 1
ATOM 725 N N . THR A 1 99 ? -1.627 -7.656 23.539 1.00 96.38 99 THR A N 1
ATOM 726 C CA . THR A 1 99 ? -2.348 -7.315 24.768 1.00 96.38 99 THR A CA 1
ATOM 727 C C . THR A 1 99 ? -3.854 -7.213 24.537 1.00 96.38 99 THR A C 1
ATOM 729 O O . THR A 1 99 ? -4.628 -7.616 25.405 1.00 96.38 99 THR A O 1
ATOM 732 N N . TYR A 1 100 ? -4.290 -6.710 23.377 1.00 96.12 100 TYR A N 1
ATOM 733 C CA . TYR A 1 100 ? -5.699 -6.367 23.134 1.00 96.12 100 TYR A CA 1
ATOM 734 C C . TYR A 1 100 ? -6.474 -7.362 22.275 1.00 96.12 100 TYR A C 1
ATOM 736 O O . TYR A 1 100 ? -7.703 -7.392 22.371 1.00 96.12 100 TYR A O 1
ATOM 744 N N . TYR A 1 101 ? -5.795 -8.205 21.498 1.00 94.69 101 TYR A N 1
ATOM 745 C CA . TYR A 1 101 ? -6.436 -9.135 20.570 1.00 94.69 101 TYR A CA 1
ATOM 746 C C . TYR A 1 101 ? -5.935 -10.568 20.718 1.00 94.69 101 TYR A C 1
ATOM 748 O O . TYR A 1 101 ? -4.792 -10.825 21.102 1.00 94.69 101 TYR A O 1
ATOM 756 N N . GLU A 1 102 ? -6.818 -11.508 20.410 1.00 90.94 102 GLU A N 1
ATOM 757 C CA . GLU A 1 102 ? -6.456 -12.899 20.172 1.00 90.94 102 GLU A CA 1
ATOM 758 C C . GLU A 1 102 ? -5.698 -13.049 18.853 1.00 90.94 102 GLU A C 1
ATOM 760 O O . GLU A 1 102 ? -5.784 -12.197 17.963 1.00 90.94 102 GLU A O 1
ATOM 765 N N . ASN A 1 103 ? -4.993 -14.173 18.707 1.00 84.75 103 ASN A N 1
ATOM 766 C CA . ASN A 1 103 ? -4.391 -14.524 17.425 1.00 84.75 103 ASN A CA 1
ATOM 767 C C . ASN A 1 103 ? -5.459 -14.579 16.314 1.00 84.75 103 ASN A C 1
ATOM 769 O O . ASN A 1 103 ? -6.599 -14.980 16.579 1.00 84.75 103 ASN A O 1
ATOM 773 N N . PRO A 1 104 ? -5.101 -14.204 15.072 1.00 86.25 104 PRO A N 1
ATOM 774 C CA . PRO A 1 104 ? -6.039 -14.220 13.961 1.00 86.25 104 PRO A CA 1
ATOM 775 C C . PRO A 1 104 ? -6.671 -15.602 13.754 1.00 86.25 104 PRO A C 1
ATOM 777 O O . PRO A 1 104 ? -5.991 -16.625 13.807 1.00 86.25 104 PRO A O 1
ATOM 780 N N . THR A 1 105 ? -7.973 -15.623 13.471 1.00 82.75 105 THR A N 1
ATOM 781 C CA . THR A 1 105 ? -8.707 -16.841 13.083 1.00 82.75 105 THR A CA 1
ATOM 782 C C . THR A 1 105 ? -9.244 -16.681 11.672 1.00 82.75 105 THR A C 1
ATOM 784 O O . THR A 1 105 ? -9.775 -15.624 11.348 1.00 82.75 105 THR A O 1
ATOM 787 N N . ILE A 1 106 ? -9.097 -17.695 10.821 1.00 78.88 106 ILE A N 1
ATOM 788 C CA . ILE A 1 106 ? -9.549 -17.604 9.429 1.00 78.88 106 ILE A CA 1
ATOM 789 C C . ILE A 1 106 ? -11.037 -17.934 9.346 1.00 78.88 106 ILE A C 1
ATOM 791 O O . ILE A 1 106 ? -11.479 -18.972 9.837 1.00 78.88 106 ILE A O 1
ATOM 795 N N . ASP A 1 107 ? -11.797 -17.048 8.711 1.00 77.81 107 ASP A N 1
ATOM 796 C CA . ASP A 1 107 ? -13.170 -17.313 8.308 1.00 77.81 107 ASP A CA 1
ATOM 797 C C . ASP A 1 107 ? -13.168 -18.141 7.013 1.00 77.81 107 ASP A C 1
ATOM 799 O O . ASP A 1 107 ? -12.724 -17.638 5.977 1.00 77.81 107 ASP A O 1
ATOM 803 N N . PRO A 1 108 ? -13.658 -19.392 7.028 1.00 73.38 108 PRO A N 1
ATOM 804 C CA . PRO A 1 108 ? -13.633 -20.254 5.852 1.00 73.38 108 PRO A CA 1
ATOM 805 C C . PRO A 1 108 ? -14.545 -19.765 4.719 1.00 73.38 108 PRO A C 1
ATOM 807 O O . PRO A 1 108 ? -14.346 -20.178 3.583 1.00 73.38 108 PRO A O 1
ATOM 810 N N . ALA A 1 109 ? -15.539 -18.913 5.000 1.00 78.50 109 ALA A N 1
ATOM 811 C CA . ALA A 1 109 ? -16.471 -18.428 3.983 1.00 78.50 109 ALA A CA 1
ATOM 812 C C . ALA A 1 109 ? -15.927 -17.220 3.210 1.00 78.50 109 ALA A C 1
ATOM 814 O O . ALA A 1 109 ? -16.207 -17.060 2.024 1.00 78.50 109 ALA A O 1
ATOM 815 N N . THR A 1 110 ? -15.180 -16.349 3.889 1.00 75.44 110 THR A N 1
ATOM 816 C CA . THR A 1 110 ? -14.658 -15.103 3.302 1.00 75.44 110 THR A CA 1
ATOM 817 C C . THR A 1 110 ? -13.156 -15.142 3.048 1.00 75.44 110 THR A C 1
ATOM 819 O O . THR A 1 110 ? -12.633 -14.251 2.385 1.00 75.44 110 THR A O 1
ATOM 822 N N . HIS A 1 111 ? -12.458 -16.145 3.591 1.00 76.50 111 HIS A N 1
ATOM 823 C CA . HIS A 1 111 ? -10.997 -16.231 3.665 1.00 76.50 111 HIS A CA 1
ATOM 824 C C . HIS A 1 111 ? -10.337 -15.026 4.353 1.00 76.50 111 HIS A C 1
ATOM 826 O O . HIS A 1 111 ? -9.126 -14.820 4.250 1.00 76.50 111 HIS A O 1
ATOM 832 N N . ASN A 1 112 ? -11.114 -14.235 5.093 1.00 80.31 112 ASN A N 1
ATOM 833 C CA . ASN A 1 112 ? -10.581 -13.151 5.895 1.00 80.31 112 ASN A CA 1
ATOM 834 C C . ASN A 1 112 ? -10.032 -13.688 7.215 1.00 80.31 112 ASN A C 1
ATOM 836 O O . ASN A 1 112 ? -10.590 -14.600 7.827 1.00 80.31 112 ASN A O 1
ATOM 840 N N . ALA A 1 113 ? -8.974 -13.053 7.703 1.00 83.00 113 ALA A N 1
ATOM 841 C CA . ALA A 1 113 ? -8.561 -13.199 9.085 1.00 83.00 113 ALA A CA 1
ATOM 842 C C . ALA A 1 113 ? -9.424 -12.299 9.979 1.00 83.00 113 ALA A C 1
ATOM 844 O O . ALA A 1 113 ? -9.537 -11.091 9.755 1.00 83.00 113 ALA A O 1
ATOM 845 N N . ILE A 1 114 ? -10.021 -12.900 11.005 1.00 87.19 114 ILE A N 1
ATOM 846 C CA . ILE A 1 114 ? -10.797 -12.236 12.047 1.00 87.19 114 ILE A CA 1
ATOM 847 C C . ILE A 1 114 ? -9.914 -12.053 13.281 1.00 87.19 114 ILE A C 1
ATOM 849 O O . ILE A 1 114 ? -9.413 -13.032 13.842 1.00 87.19 114 ILE A O 1
ATOM 853 N N . LEU A 1 115 ? -9.782 -10.805 13.736 1.00 91.31 115 LEU A N 1
ATOM 854 C CA . LEU A 1 115 ? -9.098 -10.438 14.977 1.00 91.31 115 LEU A CA 1
ATOM 855 C C . LEU A 1 115 ? -10.157 -10.170 16.046 1.00 91.31 115 LEU A C 1
ATOM 857 O O . LEU A 1 115 ? -10.915 -9.199 15.952 1.00 91.31 115 LEU A O 1
ATOM 861 N N . LYS A 1 116 ? -10.227 -11.049 17.048 1.00 92.50 116 LYS A N 1
ATOM 862 C CA . LYS A 1 116 ? -11.177 -10.931 18.161 1.00 92.50 116 LYS A CA 1
ATOM 863 C C . LYS A 1 116 ? -10.530 -10.184 19.328 1.00 92.50 116 LYS A C 1
ATOM 865 O O . LYS A 1 116 ? -9.371 -10.464 19.639 1.00 92.50 116 LYS A O 1
ATOM 870 N N . PRO A 1 117 ? -11.243 -9.258 19.982 1.00 94.38 117 PRO A N 1
ATOM 871 C CA . PRO A 1 117 ? -10.703 -8.549 21.129 1.00 94.38 117 PRO A CA 1
ATOM 872 C C . PRO A 1 117 ? -10.618 -9.500 22.328 1.00 94.38 117 PRO A C 1
ATOM 874 O O . PRO A 1 117 ? -11.536 -10.279 22.565 1.00 94.38 117 PRO A O 1
ATOM 877 N N . LYS A 1 118 ? -9.545 -9.399 23.111 1.00 94.00 118 LYS A N 1
ATOM 878 C CA . LYS A 1 118 ? -9.404 -10.063 24.423 1.00 94.00 118 LYS A CA 1
ATOM 879 C C . LYS A 1 118 ? -9.401 -9.089 25.594 1.00 94.00 118 LYS A C 1
ATOM 881 O O . LYS A 1 118 ? -9.527 -9.496 26.744 1.00 94.00 118 LYS A O 1
ATOM 886 N N . LYS A 1 119 ? -9.254 -7.798 25.290 1.00 94.62 119 LYS A N 1
ATOM 887 C CA . LYS A 1 119 ? -9.287 -6.703 26.252 1.00 94.62 119 LYS A CA 1
ATOM 888 C C . LYS A 1 119 ? -10.138 -5.564 25.703 1.00 94.62 119 LYS A C 1
ATOM 890 O O . LYS A 1 119 ? -10.040 -5.222 24.524 1.00 94.62 119 LYS A O 1
ATOM 895 N N . GLY A 1 120 ? -10.981 -4.989 26.549 1.00 91.88 120 GLY A N 1
ATOM 896 C CA . GLY A 1 120 ? -11.801 -3.835 26.216 1.00 91.88 120 GLY A CA 1
ATOM 897 C C . GLY A 1 120 ? -10.995 -2.544 26.288 1.00 91.88 120 GLY A C 1
ATOM 898 O O . GLY A 1 120 ? -10.059 -2.390 27.072 1.00 91.88 120 GLY A O 1
ATOM 899 N N . ILE A 1 121 ? -11.392 -1.576 25.476 1.00 94.19 121 ILE A N 1
ATOM 900 C CA . ILE A 1 121 ? -10.827 -0.233 25.472 1.00 94.19 121 ILE A CA 1
ATOM 901 C C . ILE A 1 121 ? -11.769 0.651 26.270 1.00 94.19 121 ILE A C 1
ATOM 903 O O . ILE A 1 121 ? -12.976 0.681 26.021 1.00 94.19 121 ILE A O 1
ATOM 907 N N . LYS A 1 122 ? -11.223 1.360 27.257 1.00 92.81 122 LYS A N 1
ATOM 908 C CA . LYS A 1 122 ? -12.004 2.315 28.035 1.00 92.81 122 LYS A CA 1
ATOM 909 C C . LYS A 1 122 ? -12.421 3.472 27.129 1.00 92.81 122 LYS A C 1
ATOM 911 O O . LYS A 1 122 ? -11.571 4.089 26.495 1.00 92.81 122 LYS A O 1
ATOM 916 N N . VAL A 1 123 ? -13.710 3.780 27.130 1.00 90.94 123 VAL A N 1
ATOM 917 C CA . VAL A 1 123 ? -14.280 4.926 26.419 1.00 90.94 123 VAL A CA 1
ATOM 918 C C . VAL A 1 123 ? -14.639 6.016 27.425 1.00 90.94 123 VAL A C 1
ATOM 920 O O . VAL A 1 123 ? -15.187 5.732 28.492 1.00 90.94 123 VAL A O 1
ATOM 923 N N . ASN A 1 124 ? -14.297 7.263 27.111 1.00 89.69 124 ASN A N 1
ATOM 924 C CA . ASN A 1 124 ? -14.486 8.408 27.993 1.00 89.69 124 ASN A CA 1
ATOM 925 C C . ASN A 1 124 ? -15.468 9.405 27.358 1.00 89.69 124 ASN A C 1
ATOM 927 O O . ASN A 1 124 ? -16.663 9.383 27.638 1.00 89.69 124 ASN A O 1
ATOM 931 N N . SER A 1 125 ? -14.981 10.261 26.465 1.00 91.56 125 SER A N 1
ATOM 932 C CA . SER A 1 125 ? -15.740 11.331 25.812 1.00 91.56 125 SER A CA 1
ATOM 933 C C . SER A 1 125 ? -16.734 10.847 24.749 1.00 91.56 125 SER A C 1
ATOM 935 O O . SER A 1 125 ? -17.618 11.612 24.356 1.00 91.56 125 SER A O 1
ATOM 937 N N . ALA A 1 126 ? -16.588 9.610 24.267 1.00 91.38 126 ALA A N 1
ATOM 938 C CA . ALA A 1 126 ? -17.480 8.977 23.301 1.00 91.38 126 ALA A CA 1
ATOM 939 C C . ALA A 1 126 ? -18.754 8.388 23.936 1.00 91.38 126 ALA A C 1
ATOM 941 O O . ALA A 1 126 ? -19.710 8.109 23.215 1.00 91.38 126 ALA A O 1
ATOM 942 N N . VAL A 1 127 ? -18.800 8.218 25.264 1.00 93.56 127 VAL A N 1
ATOM 943 C CA . VAL A 1 127 ? -19.966 7.653 25.965 1.00 93.56 127 VAL A CA 1
ATOM 944 C C . VAL A 1 127 ? -21.214 8.505 25.720 1.00 93.56 127 VAL A C 1
ATOM 946 O O . VAL A 1 127 ? -21.180 9.730 25.811 1.00 93.56 127 VAL A O 1
ATOM 949 N N . GLY A 1 128 ? -22.324 7.844 25.392 1.00 92.75 128 GLY A N 1
ATOM 950 C CA . GLY A 1 128 ? -23.606 8.459 25.055 1.00 92.75 128 GLY A CA 1
ATOM 951 C C . GLY A 1 128 ? -23.688 9.022 23.634 1.00 92.75 128 GLY A C 1
ATOM 952 O O . GLY A 1 128 ? -24.738 9.536 23.252 1.00 92.75 128 GLY A O 1
ATOM 953 N N . LYS A 1 129 ? -22.616 8.938 22.836 1.00 95.94 129 LYS A N 1
ATOM 954 C CA . LYS A 1 129 ? -22.591 9.441 21.457 1.00 95.94 129 LYS A CA 1
ATOM 955 C C . LYS A 1 129 ? -22.763 8.308 20.456 1.00 95.94 129 LYS A C 1
ATOM 957 O O . LYS A 1 129 ? -22.281 7.195 20.660 1.00 95.94 129 LYS A O 1
ATOM 962 N N . THR A 1 130 ? -23.398 8.629 19.333 1.00 97.75 130 THR A N 1
ATOM 963 C CA . THR A 1 130 ? -23.347 7.798 18.129 1.00 97.75 130 THR A CA 1
ATOM 964 C C . THR A 1 130 ? -22.038 8.066 17.401 1.00 97.75 130 THR A C 1
ATOM 966 O O . THR A 1 130 ? -21.747 9.210 17.050 1.00 97.75 130 THR A O 1
ATOM 969 N N . VAL A 1 131 ? -21.243 7.021 17.188 1.00 97.81 131 VAL A N 1
ATOM 970 C CA . VAL A 1 131 ? -19.908 7.094 16.593 1.00 97.81 131 VAL A CA 1
ATOM 971 C C . VAL A 1 131 ? -19.788 6.162 15.393 1.00 97.81 131 VAL A C 1
ATOM 973 O O . VAL A 1 131 ? -20.472 5.143 15.309 1.00 97.81 131 VAL A O 1
ATOM 976 N N . LYS A 1 132 ? -18.871 6.496 14.487 1.00 98.44 132 LYS A N 1
ATOM 977 C CA . LYS A 1 132 ? -18.279 5.554 13.532 1.00 98.44 132 LYS A CA 1
ATOM 978 C C . LYS A 1 132 ? -16.836 5.298 13.936 1.00 98.44 132 LYS A C 1
ATOM 980 O O . LYS A 1 132 ? -16.169 6.214 14.419 1.00 98.44 132 LYS A O 1
ATOM 985 N N . VAL A 1 133 ? -16.362 4.071 13.749 1.00 98.19 133 VAL A N 1
ATOM 986 C CA . VAL A 1 133 ? -15.024 3.680 14.194 1.00 98.19 133 VAL A CA 1
ATOM 987 C C . VAL A 1 133 ? -14.111 3.404 13.006 1.00 98.19 133 VAL A C 1
ATOM 989 O O . VAL A 1 133 ? -14.460 2.625 12.122 1.00 98.19 133 VAL A O 1
ATOM 992 N N . TYR A 1 134 ? -12.935 4.029 13.012 1.00 98.69 134 TYR A N 1
ATOM 993 C CA . TYR A 1 134 ? -11.872 3.830 12.027 1.00 98.69 134 TYR A CA 1
ATOM 994 C C . TYR A 1 134 ? -10.710 3.089 12.669 1.00 98.69 134 TYR A C 1
ATOM 996 O O . TYR A 1 134 ? -10.452 3.236 13.868 1.00 98.69 134 TYR A O 1
ATOM 1004 N N . VAL A 1 135 ? -10.006 2.298 11.865 1.00 98.38 135 VAL A N 1
ATOM 1005 C CA . VAL A 1 135 ? -8.907 1.460 12.339 1.00 98.38 135 VAL A CA 1
ATOM 1006 C C . VAL A 1 135 ? -7.711 1.597 11.415 1.00 98.38 135 VAL A C 1
ATOM 1008 O O . VAL A 1 135 ? -7.845 1.583 10.189 1.00 98.38 135 VAL A O 1
ATOM 1011 N N . VAL A 1 136 ? -6.540 1.695 12.036 1.00 98.62 136 VAL A N 1
ATOM 1012 C CA . VAL A 1 136 ? -5.243 1.590 11.378 1.00 98.62 136 VAL A CA 1
ATOM 1013 C C . VAL A 1 136 ? -4.447 0.503 12.086 1.00 98.62 136 VAL A C 1
ATOM 1015 O O . VAL A 1 136 ? -4.235 0.574 13.295 1.00 98.62 136 VAL A O 1
ATOM 1018 N N . LEU A 1 137 ? -4.017 -0.511 11.343 1.00 97.94 137 LEU A N 1
ATOM 1019 C CA . LEU A 1 137 ? -3.078 -1.517 11.833 1.00 97.94 137 LEU A CA 1
ATOM 1020 C C . LEU A 1 137 ? -1.668 -1.145 11.411 1.00 97.94 137 LEU A C 1
ATOM 1022 O O . LEU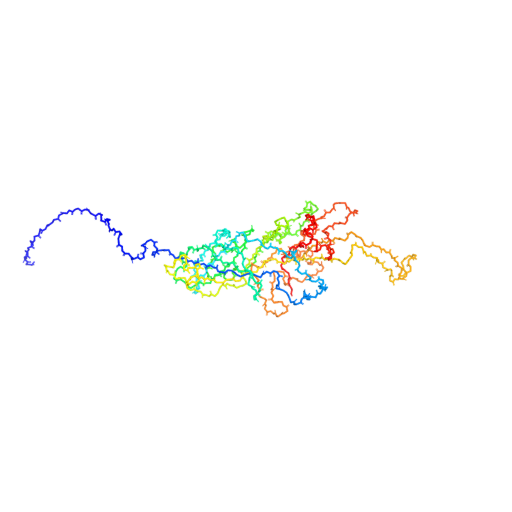 A 1 137 ? -1.471 -0.633 10.308 1.00 97.94 137 LEU A O 1
ATOM 1026 N N . ASN A 1 138 ? -0.700 -1.448 12.275 1.00 98.00 138 ASN A N 1
ATOM 1027 C CA . ASN A 1 138 ? 0.723 -1.310 11.984 1.00 98.00 138 ASN A CA 1
ATOM 1028 C C . ASN A 1 138 ? 1.085 0.074 11.411 1.00 98.00 138 ASN A C 1
ATOM 1030 O O . ASN A 1 138 ? 1.747 0.167 10.378 1.00 98.00 138 ASN A O 1
ATOM 1034 N N . ASP A 1 139 ? 0.689 1.165 12.083 1.00 98.25 139 ASP A N 1
ATOM 1035 C CA . ASP A 1 139 ? 1.177 2.519 11.762 1.00 98.25 139 ASP A CA 1
ATOM 1036 C C . ASP A 1 139 ? 2.652 2.675 12.185 1.00 98.25 139 ASP A C 1
ATOM 1038 O O . ASP A 1 139 ? 3.016 3.423 13.093 1.00 98.25 139 ASP A O 1
ATOM 1042 N N . ILE A 1 140 ? 3.528 1.869 11.589 1.00 97.19 140 ILE A N 1
ATOM 1043 C CA . ILE A 1 140 ? 4.945 1.744 11.950 1.00 97.19 140 ILE A CA 1
ATOM 1044 C C . ILE A 1 140 ? 5.757 2.983 11.559 1.00 97.19 140 ILE A C 1
ATOM 1046 O O . ILE A 1 140 ? 6.780 3.262 12.174 1.00 97.19 140 ILE A O 1
ATOM 1050 N N . ALA A 1 141 ? 5.268 3.759 10.589 1.00 97.62 141 ALA A N 1
ATOM 1051 C CA . ALA A 1 141 ? 5.853 5.034 10.181 1.00 97.62 141 ALA A CA 1
ATOM 1052 C C . ALA A 1 141 ? 5.186 6.256 10.850 1.00 97.62 141 ALA A C 1
ATOM 1054 O O . ALA A 1 141 ? 5.573 7.388 10.552 1.00 97.62 141 ALA A O 1
ATOM 1055 N N . GLY A 1 142 ? 4.177 6.049 11.711 1.00 98.12 142 GLY A N 1
ATOM 1056 C CA . GLY A 1 142 ? 3.448 7.110 12.419 1.00 98.12 142 GLY A CA 1
ATOM 1057 C C . GLY A 1 142 ? 2.684 8.077 11.505 1.00 98.12 142 GLY A C 1
ATOM 1058 O O . GLY A 1 142 ? 2.442 9.225 11.882 1.00 98.12 142 GLY A O 1
ATOM 1059 N N . LYS A 1 143 ? 2.361 7.660 10.276 1.00 98.56 143 LYS A N 1
ATOM 1060 C CA . LYS A 1 143 ? 1.791 8.532 9.239 1.00 98.56 143 LYS A CA 1
ATOM 1061 C C . LYS A 1 143 ? 0.313 8.784 9.472 1.00 98.56 143 LYS A C 1
ATOM 1063 O O . LYS A 1 143 ? -0.129 9.917 9.288 1.00 98.56 143 LYS A O 1
ATOM 1068 N N . ALA A 1 144 ? -0.432 7.767 9.905 1.00 98.44 144 ALA A N 1
ATOM 1069 C CA . ALA A 1 144 ? -1.833 7.950 10.259 1.00 98.44 144 ALA A CA 1
ATOM 1070 C C . ALA A 1 144 ? -1.958 8.816 11.513 1.00 98.44 144 ALA A C 1
ATOM 1072 O O . ALA A 1 144 ? -2.676 9.813 11.492 1.00 98.44 144 ALA A O 1
ATOM 1073 N N . LYS A 1 145 ? -1.186 8.500 12.560 1.00 98.31 145 LYS A N 1
ATOM 1074 C CA . LYS A 1 145 ? -1.137 9.279 13.801 1.00 98.31 145 LYS A CA 1
ATOM 1075 C C . LYS A 1 145 ? -0.856 10.759 13.534 1.00 98.31 145 LYS A C 1
ATOM 1077 O O . LYS A 1 145 ? -1.562 11.624 14.043 1.00 98.31 145 LYS A O 1
ATOM 1082 N N . ALA A 1 146 ? 0.149 11.060 12.709 1.00 98.44 146 ALA A N 1
ATOM 1083 C CA . ALA A 1 146 ? 0.497 12.436 12.366 1.00 98.44 146 ALA A CA 1
ATOM 1084 C C . ALA A 1 146 ? -0.605 13.148 11.562 1.00 98.44 146 ALA A C 1
ATOM 1086 O O . ALA A 1 146 ? -0.921 14.298 11.858 1.00 98.44 146 ALA A O 1
ATOM 1087 N N . LEU A 1 147 ? -1.203 12.480 10.567 1.00 98.56 147 LEU A N 1
ATOM 1088 C CA . LEU A 1 147 ? -2.253 13.069 9.725 1.00 98.56 147 LEU A CA 1
ATOM 1089 C C . LEU A 1 147 ? -3.552 13.337 10.501 1.00 98.56 147 LEU A C 1
ATOM 1091 O O . LEU A 1 147 ? -4.260 14.301 10.207 1.00 98.56 147 LEU A O 1
ATOM 1095 N N . LEU A 1 148 ? -3.868 12.473 11.468 1.00 98.56 148 LEU A N 1
ATOM 1096 C CA . LEU A 1 148 ? -5.140 12.465 12.193 1.00 98.56 148 LEU A CA 1
ATOM 1097 C C . LEU A 1 148 ? -5.082 13.214 13.535 1.00 98.56 148 LEU A C 1
ATOM 1099 O O . LEU A 1 148 ? -6.101 13.350 14.216 1.00 98.56 148 LEU A O 1
ATOM 1103 N N . ALA A 1 149 ? -3.911 13.731 13.914 1.00 97.88 149 ALA A N 1
ATOM 1104 C CA . ALA A 1 149 ? -3.722 14.477 15.151 1.00 97.88 149 ALA A CA 1
ATOM 1105 C C . ALA A 1 149 ? -4.590 15.746 15.187 1.00 97.88 149 ALA A C 1
ATOM 1107 O O . ALA A 1 149 ? -4.535 16.584 14.289 1.00 97.88 149 ALA A O 1
ATOM 1108 N N . ASN A 1 150 ? -5.352 15.915 16.273 1.00 95.81 150 ASN A N 1
ATOM 1109 C CA . ASN A 1 150 ? -6.211 17.081 16.531 1.00 95.81 150 ASN A CA 1
ATOM 1110 C C . ASN A 1 150 ? -7.289 17.345 15.463 1.00 95.81 150 ASN A C 1
ATOM 1112 O O . ASN A 1 150 ? -7.814 18.456 15.372 1.00 95.81 150 ASN A O 1
ATOM 1116 N N . VAL A 1 151 ? -7.637 16.338 14.662 1.00 98.00 151 VAL A N 1
ATOM 1117 C CA . VAL A 1 151 ? -8.678 16.463 13.640 1.00 98.00 151 VAL A CA 1
ATOM 1118 C C . VAL A 1 151 ? -10.051 16.456 14.303 1.00 98.00 151 VAL A C 1
ATOM 1120 O O . VAL A 1 151 ? -10.353 15.608 15.146 1.00 98.00 151 VAL A O 1
ATOM 1123 N N . ASN A 1 152 ? -10.895 17.415 13.925 1.00 98.00 152 ASN A N 1
ATOM 1124 C CA . ASN A 1 152 ? -12.262 17.488 14.420 1.00 98.00 152 ASN A CA 1
ATOM 1125 C C . ASN A 1 152 ? -13.104 16.330 13.865 1.00 98.00 152 ASN A C 1
ATOM 1127 O O . ASN A 1 152 ? -12.920 15.911 12.723 1.00 98.00 152 ASN A O 1
ATOM 1131 N N . ALA A 1 153 ? -14.076 15.847 14.641 1.00 97.94 153 ALA A N 1
ATOM 1132 C CA . ALA A 1 153 ? -14.964 14.768 14.217 1.00 97.94 153 ALA A CA 1
ATOM 1133 C C . ALA A 1 153 ? -15.699 15.062 12.895 1.00 97.94 153 ALA A C 1
ATOM 1135 O O . ALA A 1 153 ? -15.878 14.148 12.092 1.00 97.94 153 ALA A O 1
ATOM 1136 N N . ALA A 1 154 ? -16.062 16.326 12.640 1.00 97.75 154 ALA A N 1
ATOM 1137 C CA . ALA A 1 154 ? -16.717 16.738 11.396 1.00 97.75 154 ALA A CA 1
ATOM 1138 C C . ALA A 1 154 ? -15.824 16.575 10.151 1.00 97.75 154 ALA A C 1
ATOM 1140 O O . ALA A 1 154 ? -16.340 16.324 9.065 1.00 97.75 154 ALA A O 1
ATOM 1141 N N . ASP A 1 155 ? -14.502 16.669 10.316 1.00 98.19 155 ASP A N 1
ATOM 1142 C CA . ASP A 1 155 ? -13.527 16.646 9.219 1.00 98.19 155 ASP A CA 1
ATOM 1143 C C . ASP A 1 155 ? -12.827 15.284 9.076 1.00 98.19 155 ASP A C 1
ATOM 1145 O O . ASP A 1 155 ? -12.091 15.048 8.116 1.00 98.19 155 ASP A O 1
ATOM 1149 N N . PHE A 1 156 ? -13.034 14.371 10.030 1.00 98.56 156 PHE A N 1
ATOM 1150 C CA . PHE A 1 156 ? -12.232 13.155 10.155 1.00 98.56 156 PHE A CA 1
ATOM 1151 C C . PHE A 1 156 ? -12.375 12.200 8.966 1.00 98.56 156 PHE A C 1
ATOM 1153 O O . PHE A 1 156 ? -11.369 11.677 8.497 1.00 98.56 156 PHE A O 1
ATOM 1160 N N . ASP A 1 157 ? -13.590 11.982 8.452 1.00 98.06 157 ASP A N 1
ATOM 1161 C CA . ASP A 1 157 ? -13.818 11.087 7.301 1.00 98.06 157 ASP A CA 1
ATOM 1162 C C . ASP A 1 157 ? -13.053 11.568 6.057 1.00 98.06 157 ASP A C 1
ATOM 1164 O O . ASP A 1 157 ? -12.327 10.799 5.423 1.00 98.06 157 ASP A O 1
ATOM 1168 N N . ALA A 1 158 ? -13.122 12.873 5.775 1.00 97.88 158 ALA A N 1
ATOM 1169 C CA . ALA A 1 158 ? -12.367 13.490 4.693 1.00 97.88 158 ALA A CA 1
ATOM 1170 C C . ALA A 1 158 ? -10.854 13.382 4.938 1.00 97.88 158 ALA A C 1
ATOM 1172 O O . ALA A 1 158 ? -10.115 12.977 4.038 1.00 97.88 158 ALA A O 1
ATOM 1173 N N . LYS A 1 159 ? -10.397 13.658 6.168 1.00 98.50 159 LYS A N 1
ATOM 1174 C CA . LYS A 1 159 ? -8.980 13.565 6.540 1.00 98.50 159 LYS A CA 1
ATOM 1175 C C . LYS A 1 159 ? -8.427 12.145 6.414 1.00 98.50 159 LYS A C 1
ATOM 1177 O O . LYS A 1 159 ? -7.298 11.960 5.969 1.00 98.50 159 LYS A O 1
ATOM 1182 N N . PHE A 1 160 ? -9.227 11.127 6.724 1.00 98.62 160 PHE A N 1
ATOM 1183 C CA . PHE A 1 160 ? -8.847 9.717 6.589 1.00 98.62 160 PHE A CA 1
ATOM 1184 C C . PHE A 1 160 ? -8.640 9.283 5.121 1.00 98.62 160 PHE A C 1
ATOM 1186 O O . PHE A 1 160 ? -8.102 8.206 4.841 1.00 98.62 160 PHE A O 1
ATOM 1193 N N . LYS A 1 161 ? -9.049 10.135 4.171 1.00 98.25 161 LYS A N 1
ATOM 1194 C CA . LYS A 1 161 ? -8.871 9.999 2.719 1.00 98.25 161 LYS A CA 1
ATOM 1195 C C . LYS A 1 161 ? -7.878 11.008 2.140 1.00 98.25 161 LYS A C 1
ATOM 1197 O O . LYS A 1 161 ? -7.797 11.125 0.918 1.00 98.25 161 LYS A O 1
ATOM 1202 N N . GLU A 1 162 ? -7.146 11.746 2.972 1.00 98.50 162 GLU A N 1
ATOM 1203 C CA . GLU A 1 162 ? -6.091 12.651 2.517 1.00 98.50 162 GLU A CA 1
ATOM 1204 C C . GLU A 1 162 ? -4.759 11.927 2.285 1.00 98.50 162 GLU A C 1
ATOM 1206 O O . GLU A 1 162 ? -4.599 10.735 2.559 1.00 98.50 162 GLU A O 1
ATOM 1211 N N . ILE A 1 163 ? -3.815 12.657 1.694 1.00 98.75 163 ILE A N 1
ATOM 1212 C CA . ILE A 1 163 ? -2.525 12.139 1.253 1.00 98.75 163 ILE A CA 1
ATOM 1213 C C . ILE A 1 163 ? -1.563 12.035 2.439 1.00 98.75 163 ILE A C 1
ATOM 1215 O O . ILE A 1 163 ? -1.358 13.000 3.172 1.00 98.75 163 ILE A O 1
ATOM 1219 N N . ILE A 1 164 ? -0.898 10.889 2.558 1.00 98.75 164 ILE A N 1
ATOM 1220 C CA . ILE A 1 164 ? 0.308 10.706 3.362 1.00 98.75 164 ILE A CA 1
ATOM 1221 C C . ILE A 1 164 ? 1.537 10.638 2.454 1.00 98.75 164 ILE A C 1
ATOM 1223 O O . ILE A 1 164 ? 1.519 10.020 1.387 1.00 98.75 164 ILE A O 1
ATOM 1227 N N . GLU A 1 165 ? 2.625 11.270 2.887 1.00 98.69 165 GLU A N 1
ATOM 1228 C CA . GLU A 1 165 ? 3.916 11.214 2.201 1.00 98.69 165 GLU A CA 1
ATOM 1229 C C . GLU A 1 165 ? 4.851 10.214 2.881 1.00 98.69 165 GLU A C 1
ATOM 1231 O O . GLU A 1 165 ? 5.141 10.338 4.076 1.00 98.69 165 GLU A O 1
ATOM 1236 N N . LEU A 1 166 ? 5.333 9.228 2.119 1.00 98.75 166 LEU A N 1
ATOM 1237 C CA . LEU A 1 166 ? 6.228 8.180 2.609 1.00 98.75 166 LEU A CA 1
ATOM 1238 C C . LEU A 1 166 ? 7.683 8.506 2.272 1.00 98.75 166 LEU A C 1
ATOM 1240 O O . LEU A 1 166 ? 8.551 8.383 3.138 1.00 98.75 166 LEU A O 1
ATOM 1244 N N . SER A 1 167 ? 7.935 8.996 1.059 1.00 98.62 167 SER A N 1
ATOM 1245 C CA . SER A 1 167 ? 9.224 9.556 0.648 1.00 98.62 167 SER A CA 1
ATOM 1246 C C . SER A 1 167 ? 9.050 10.977 0.124 1.00 98.62 167 SER A C 1
ATOM 1248 O O . SER A 1 167 ? 8.128 11.264 -0.648 1.00 98.62 167 SER A O 1
ATOM 1250 N N . THR A 1 168 ? 9.961 11.864 0.523 1.00 98.75 168 THR A N 1
ATOM 1251 C CA . THR A 1 168 ? 10.076 13.191 -0.092 1.00 98.75 168 THR A CA 1
ATOM 1252 C C . THR A 1 168 ? 10.485 13.052 -1.561 1.00 98.75 168 THR A C 1
ATOM 1254 O O . THR A 1 168 ? 10.982 12.006 -1.978 1.00 98.75 168 THR A O 1
ATOM 1257 N N . GLN A 1 169 ? 10.320 14.111 -2.354 1.00 98.50 169 GLN A N 1
ATOM 1258 C CA . GLN A 1 169 ? 10.779 14.125 -3.749 1.00 98.50 169 GLN A CA 1
ATOM 1259 C C . GLN A 1 169 ? 12.284 13.822 -3.878 1.00 98.50 169 GLN A C 1
ATOM 1261 O O . GLN A 1 169 ? 12.691 13.136 -4.807 1.00 98.50 169 GLN A O 1
ATOM 1266 N N . ALA A 1 170 ? 13.103 14.278 -2.922 1.00 98.31 170 ALA A N 1
ATOM 1267 C CA . ALA A 1 170 ? 14.533 13.969 -2.891 1.00 98.31 170 ALA A CA 1
ATOM 1268 C C . ALA A 1 170 ? 14.798 12.496 -2.541 1.00 98.31 170 ALA A C 1
ATOM 1270 O O . ALA A 1 170 ? 15.618 11.854 -3.179 1.00 98.31 170 ALA A O 1
ATOM 1271 N N . GLN A 1 171 ? 14.071 11.942 -1.565 1.00 98.50 171 GLN A N 1
ATOM 1272 C CA . GLN A 1 171 ? 14.198 10.532 -1.171 1.00 98.50 171 GLN A CA 1
ATOM 1273 C C . GLN A 1 171 ? 13.696 9.556 -2.240 1.00 98.50 171 GLN A C 1
ATOM 1275 O O . GLN A 1 171 ? 14.029 8.379 -2.184 1.00 98.50 171 GLN A O 1
ATOM 1280 N N . ALA A 1 172 ? 12.877 10.026 -3.183 1.00 98.44 172 ALA A N 1
ATOM 1281 C CA . ALA A 1 172 ? 12.392 9.230 -4.303 1.00 98.44 172 ALA A CA 1
ATOM 1282 C C . ALA A 1 172 ? 13.471 8.949 -5.366 1.00 98.44 172 ALA A C 1
ATOM 1284 O O . ALA A 1 172 ? 13.230 8.176 -6.290 1.00 98.44 172 ALA A O 1
ATOM 1285 N N . LEU A 1 173 ? 14.648 9.573 -5.258 1.00 98.56 173 LEU A N 1
ATOM 1286 C CA . LEU A 1 173 ? 15.801 9.322 -6.113 1.00 98.56 173 LEU A CA 1
ATOM 1287 C C . LEU A 1 173 ? 16.945 8.762 -5.267 1.00 98.56 173 LEU A C 1
ATOM 1289 O O . LEU A 1 173 ? 17.501 9.465 -4.428 1.00 98.56 173 LEU A O 1
ATOM 1293 N N . GLY A 1 174 ? 17.298 7.501 -5.507 1.00 97.38 174 GLY A N 1
ATOM 1294 C CA . GLY A 1 174 ? 18.508 6.904 -4.946 1.00 97.38 174 GLY A CA 1
ATOM 1295 C C . GLY A 1 174 ? 19.738 7.165 -5.816 1.00 97.38 174 GLY A C 1
ATOM 1296 O O . GLY A 1 174 ? 19.634 7.545 -6.987 1.00 97.38 174 GLY A O 1
ATOM 1297 N N . THR A 1 175 ? 20.903 6.885 -5.252 1.00 98.31 175 THR A N 1
ATOM 1298 C CA . THR A 1 175 ? 22.217 6.899 -5.895 1.00 98.31 175 THR A CA 1
ATOM 1299 C C . THR A 1 175 ? 22.940 5.573 -5.653 1.00 98.31 175 THR A C 1
ATOM 1301 O O . THR A 1 175 ? 22.498 4.741 -4.865 1.00 98.31 175 THR A O 1
ATOM 1304 N N . VAL A 1 176 ? 24.108 5.389 -6.275 1.00 97.69 176 VAL A N 1
ATOM 1305 C CA . VAL A 1 176 ? 24.947 4.195 -6.070 1.00 97.69 176 VAL A CA 1
ATOM 1306 C C . VAL A 1 176 ? 25.291 3.926 -4.599 1.00 97.69 176 VAL A C 1
ATOM 1308 O O . VAL A 1 176 ? 25.444 2.770 -4.218 1.00 97.69 176 VAL A O 1
ATOM 1311 N N . ALA A 1 177 ? 25.381 4.970 -3.767 1.00 98.00 177 ALA A N 1
ATOM 1312 C CA . ALA A 1 177 ? 25.702 4.844 -2.346 1.00 98.00 177 ALA A CA 1
ATOM 1313 C C . ALA A 1 177 ? 24.540 4.287 -1.504 1.00 98.00 177 ALA A C 1
ATOM 1315 O O . ALA A 1 177 ? 24.765 3.854 -0.376 1.00 98.00 177 ALA A O 1
ATOM 1316 N N . ASP A 1 178 ? 23.317 4.303 -2.040 1.00 98.25 178 ASP A N 1
ATOM 1317 C CA . ASP A 1 178 ? 22.121 3.794 -1.365 1.00 98.25 178 ASP A CA 1
ATOM 1318 C C . ASP A 1 178 ? 21.910 2.286 -1.609 1.00 98.25 178 ASP A C 1
ATOM 1320 O O . ASP A 1 178 ? 21.153 1.637 -0.885 1.00 98.25 178 ASP A O 1
ATOM 1324 N N . GLY A 1 179 ? 22.577 1.712 -2.617 1.00 97.12 179 GLY A N 1
ATOM 1325 C CA . GLY A 1 179 ? 22.563 0.274 -2.888 1.00 97.12 179 GLY A CA 1
ATOM 1326 C C . GLY A 1 179 ? 23.445 -0.525 -1.913 1.00 97.12 179 GLY A C 1
ATOM 1327 O O . GLY A 1 179 ? 24.406 0.018 -1.365 1.00 97.12 179 GLY A O 1
ATOM 1328 N N . PRO A 1 180 ? 23.165 -1.825 -1.690 1.00 97.62 180 PRO A N 1
ATOM 1329 C CA . PRO A 1 180 ? 22.120 -2.642 -2.321 1.00 97.62 180 PRO A CA 1
ATOM 1330 C C . PRO A 1 180 ? 20.762 -2.612 -1.594 1.00 97.62 180 PRO A C 1
ATOM 1332 O O . PRO A 1 180 ? 19.833 -3.303 -2.001 1.00 97.62 180 PRO A O 1
ATOM 1335 N N . ASN A 1 181 ? 20.618 -1.851 -0.505 1.00 97.75 181 ASN A N 1
ATOM 1336 C CA . ASN A 1 181 ? 19.411 -1.863 0.332 1.00 97.75 181 ASN A CA 1
ATOM 1337 C C . ASN A 1 181 ? 18.802 -0.456 0.502 1.00 97.75 181 ASN A C 1
ATOM 1339 O O . ASN A 1 181 ? 18.707 0.038 1.632 1.00 97.75 181 ASN A O 1
ATOM 1343 N N . PRO A 1 182 ? 18.376 0.200 -0.594 1.00 98.06 182 PRO A N 1
ATOM 1344 C CA . PRO A 1 182 ? 17.826 1.548 -0.545 1.00 98.06 182 PRO A CA 1
ATOM 1345 C C . PRO A 1 182 ? 16.505 1.594 0.235 1.00 98.06 182 PRO A C 1
ATOM 1347 O O . PRO A 1 182 ? 15.695 0.664 0.224 1.00 98.06 182 PRO A O 1
ATOM 1350 N N . ALA A 1 183 ? 16.240 2.724 0.889 1.00 98.12 183 ALA A N 1
ATOM 1351 C CA . ALA A 1 183 ? 14.979 2.947 1.587 1.00 98.12 183 ALA A CA 1
ATOM 1352 C C . ALA A 1 183 ? 13.868 3.381 0.613 1.00 98.12 183 ALA A C 1
ATOM 1354 O O . ALA A 1 183 ? 13.722 4.567 0.318 1.00 98.12 183 ALA A O 1
ATOM 1355 N N . THR A 1 184 ? 13.037 2.438 0.168 1.00 98.62 184 THR A N 1
ATOM 1356 C CA . THR A 1 184 ? 11.874 2.719 -0.695 1.00 98.62 184 THR A CA 1
ATOM 1357 C C . THR A 1 184 ? 10.677 3.276 0.087 1.00 98.62 184 THR A C 1
ATOM 1359 O O . THR A 1 184 ? 10.539 3.073 1.298 1.00 98.62 184 THR A O 1
ATOM 1362 N N . ALA A 1 185 ? 9.774 3.981 -0.599 1.00 98.62 185 ALA A N 1
ATOM 1363 C CA . ALA A 1 185 ? 8.565 4.558 -0.012 1.00 98.62 185 ALA A CA 1
ATOM 1364 C C . ALA A 1 185 ? 7.657 3.484 0.611 1.00 98.62 185 ALA A C 1
ATOM 1366 O O . ALA A 1 185 ? 7.276 3.591 1.778 1.00 98.62 185 ALA A O 1
ATOM 1367 N N . ALA A 1 186 ? 7.358 2.420 -0.138 1.00 98.56 186 ALA A N 1
ATOM 1368 C CA . ALA A 1 186 ? 6.533 1.311 0.340 1.00 98.56 186 ALA A CA 1
ATOM 1369 C C . ALA A 1 186 ? 7.215 0.524 1.466 1.00 98.56 186 ALA A C 1
ATOM 1371 O O . ALA A 1 186 ? 6.572 0.176 2.457 1.00 98.56 186 ALA A O 1
ATOM 1372 N N . GLY A 1 187 ? 8.536 0.336 1.377 1.00 97.94 187 GLY A N 1
ATOM 1373 C CA . GLY A 1 187 ? 9.328 -0.336 2.403 1.00 97.94 187 GLY A CA 1
ATOM 1374 C C . GLY A 1 187 ? 9.310 0.362 3.767 1.00 97.94 187 GLY A C 1
ATOM 1375 O O . GLY A 1 187 ? 9.707 -0.239 4.762 1.00 97.94 187 GLY A O 1
ATOM 1376 N N . LYS A 1 188 ? 8.849 1.616 3.874 1.00 98.50 188 LYS A N 1
ATOM 1377 C CA . LYS A 1 188 ? 8.670 2.314 5.164 1.00 98.50 188 LYS A CA 1
ATOM 1378 C C . LYS A 1 188 ? 7.416 1.873 5.924 1.00 98.50 188 LYS A C 1
ATOM 1380 O O . LYS A 1 188 ? 7.379 2.040 7.139 1.00 98.50 188 LYS A O 1
ATOM 1385 N N . ILE A 1 189 ? 6.425 1.306 5.235 1.00 98.44 189 ILE A N 1
ATOM 1386 C CA . ILE A 1 189 ? 5.146 0.851 5.812 1.00 98.44 189 ILE A CA 1
ATOM 1387 C C . ILE A 1 189 ? 4.846 -0.633 5.550 1.00 98.44 189 ILE A C 1
ATOM 1389 O O . ILE A 1 189 ? 3.797 -1.126 5.958 1.00 98.44 189 ILE A O 1
ATOM 1393 N N . ALA A 1 190 ? 5.759 -1.345 4.892 1.00 97.56 190 ALA A N 1
ATOM 1394 C CA . ALA A 1 190 ? 5.710 -2.786 4.691 1.00 97.56 190 ALA A CA 1
ATOM 1395 C C . ALA A 1 190 ? 7.111 -3.372 4.895 1.00 97.56 190 ALA A C 1
ATOM 1397 O O . ALA A 1 190 ? 8.024 -3.135 4.102 1.00 97.56 190 ALA A O 1
ATOM 1398 N N . LYS A 1 191 ? 7.295 -4.093 6.002 1.00 94.19 191 LYS A N 1
ATOM 1399 C CA . LYS A 1 191 ? 8.583 -4.647 6.431 1.00 94.19 191 LYS A CA 1
ATOM 1400 C C . LYS A 1 191 ? 8.554 -6.166 6.375 1.00 94.19 191 LYS A C 1
ATOM 1402 O O . LYS A 1 191 ? 7.604 -6.767 6.857 1.00 94.19 191 LYS A O 1
ATOM 1407 N N . LYS A 1 192 ? 9.616 -6.770 5.842 1.00 91.94 192 LYS A N 1
ATOM 1408 C CA . LYS A 1 192 ? 9.881 -8.207 5.978 1.00 91.94 192 LYS A CA 1
ATOM 1409 C C . LYS A 1 192 ? 10.681 -8.447 7.257 1.00 91.94 192 LYS A C 1
ATOM 1411 O O . LYS A 1 192 ? 11.749 -7.856 7.423 1.00 91.94 192 LYS A O 1
ATOM 1416 N N . ASN A 1 193 ? 10.190 -9.303 8.147 1.00 89.25 193 ASN A N 1
ATOM 1417 C CA . ASN A 1 193 ? 10.831 -9.622 9.423 1.00 89.25 193 ASN A CA 1
ATOM 1418 C C . ASN A 1 193 ? 11.696 -10.880 9.257 1.00 89.25 193 ASN A C 1
ATOM 1420 O O . ASN A 1 193 ? 11.362 -11.981 9.709 1.00 89.25 193 ASN A O 1
ATOM 1424 N N . GLY A 1 194 ? 12.799 -10.721 8.523 1.00 88.44 194 GLY A N 1
ATOM 1425 C CA . GLY A 1 194 ? 13.568 -11.859 8.027 1.00 88.44 194 GLY A CA 1
ATOM 1426 C C . GLY A 1 194 ? 12.723 -12.695 7.064 1.00 88.44 194 GLY A C 1
ATOM 1427 O O . GLY A 1 194 ? 12.134 -12.151 6.132 1.00 88.44 194 GLY A O 1
ATOM 1428 N N . THR A 1 195 ? 12.656 -14.004 7.304 1.00 80.62 195 THR A N 1
ATOM 1429 C CA . THR A 1 195 ? 11.884 -14.967 6.499 1.00 80.62 195 THR A CA 1
ATOM 1430 C C . THR A 1 195 ? 10.597 -15.442 7.183 1.00 80.62 195 THR A C 1
ATOM 1432 O O . THR A 1 195 ? 9.911 -16.306 6.649 1.00 80.62 195 THR A O 1
ATOM 1435 N N . THR A 1 196 ? 10.269 -14.917 8.371 1.00 80.75 196 THR A N 1
ATOM 1436 C CA . THR A 1 196 ? 9.186 -15.466 9.210 1.00 80.75 196 THR A CA 1
ATOM 1437 C C . THR A 1 196 ? 7.817 -14.905 8.847 1.00 80.75 196 THR A C 1
ATOM 1439 O O . THR A 1 196 ? 6.849 -15.651 8.710 1.00 80.75 196 THR A O 1
ATOM 1442 N N . ASP A 1 197 ? 7.721 -13.579 8.793 1.00 83.94 197 ASP A N 1
ATOM 1443 C CA . ASP A 1 197 ? 6.478 -12.831 8.640 1.00 83.94 197 ASP A CA 1
ATOM 1444 C C . ASP A 1 197 ? 6.773 -11.387 8.194 1.00 83.94 197 ASP A C 1
ATOM 1446 O O . ASP A 1 197 ? 7.924 -11.004 7.958 1.00 83.94 197 ASP A O 1
ATOM 1450 N N . GLU A 1 198 ? 5.722 -10.591 8.015 1.00 90.75 198 GLU A N 1
ATOM 1451 C CA . GLU A 1 198 ? 5.798 -9.240 7.474 1.00 90.75 198 GLU A CA 1
ATOM 1452 C C . GLU A 1 198 ? 4.871 -8.282 8.226 1.00 90.75 198 GLU A C 1
ATOM 1454 O O . GLU A 1 198 ? 3.683 -8.549 8.413 1.00 90.75 198 GLU A O 1
ATOM 1459 N N . THR A 1 199 ? 5.393 -7.122 8.618 1.00 95.56 199 THR A N 1
ATOM 1460 C CA . THR A 1 199 ? 4.626 -6.069 9.293 1.00 95.56 199 THR A CA 1
ATOM 1461 C C . THR A 1 199 ? 4.198 -5.028 8.259 1.00 95.56 199 THR A C 1
ATOM 1463 O O . THR A 1 199 ? 5.009 -4.220 7.797 1.00 95.56 199 THR A O 1
ATOM 1466 N N . ILE A 1 200 ? 2.918 -5.058 7.876 1.00 97.12 200 ILE A N 1
ATOM 1467 C CA . ILE A 1 200 ? 2.344 -4.209 6.820 1.00 97.12 200 ILE A CA 1
ATOM 1468 C C . ILE A 1 200 ? 1.256 -3.305 7.404 1.00 97.12 200 ILE A C 1
ATOM 1470 O O . ILE A 1 200 ? 0.363 -3.785 8.105 1.00 97.12 200 ILE A O 1
ATOM 1474 N N . MET A 1 201 ? 1.320 -2.004 7.103 1.00 98.38 201 MET A N 1
ATOM 1475 C CA . MET A 1 201 ? 0.286 -1.028 7.455 1.00 98.38 201 MET A CA 1
ATOM 1476 C C . MET A 1 201 ? -1.039 -1.371 6.767 1.00 98.38 201 MET A C 1
ATOM 1478 O O . MET A 1 201 ? -1.061 -1.693 5.577 1.00 98.38 201 MET A O 1
ATOM 1482 N N . MET A 1 202 ? -2.148 -1.269 7.502 1.00 97.94 202 MET A N 1
ATOM 1483 C CA . MET A 1 202 ? -3.492 -1.490 6.960 1.00 97.94 202 MET A CA 1
ATOM 1484 C C . MET A 1 202 ? -4.453 -0.402 7.417 1.00 97.94 202 MET A C 1
ATOM 1486 O O . MET A 1 202 ? -4.384 0.043 8.563 1.00 97.94 202 MET A O 1
ATOM 1490 N N . THR A 1 203 ? -5.382 -0.003 6.554 1.00 98.12 203 THR A N 1
ATOM 1491 C CA . THR A 1 203 ? -6.426 0.979 6.880 1.00 98.12 203 THR A CA 1
ATOM 1492 C C . THR A 1 203 ? -7.790 0.497 6.413 1.00 98.12 203 THR A C 1
ATOM 1494 O O . THR A 1 203 ? -7.905 -0.342 5.521 1.00 98.12 203 THR A O 1
ATOM 1497 N N . CYS A 1 204 ? -8.857 0.989 7.038 1.00 96.56 204 CYS A N 1
ATOM 1498 C CA . CYS A 1 204 ? -10.211 0.660 6.613 1.00 96.56 204 CYS A CA 1
ATOM 1499 C C . CYS A 1 204 ? -10.645 1.497 5.402 1.00 96.56 204 CYS A C 1
ATOM 1501 O O . CYS A 1 204 ? -10.591 2.726 5.429 1.00 96.56 204 CYS A O 1
ATOM 1503 N N . LEU A 1 205 ? -11.146 0.848 4.345 1.00 94.12 205 LEU A N 1
ATOM 1504 C CA . LEU A 1 205 ? -11.764 1.560 3.219 1.00 94.12 205 LEU A CA 1
ATOM 1505 C C . LEU A 1 205 ? -12.968 2.390 3.685 1.00 94.12 205 LEU A C 1
ATOM 1507 O O . LEU A 1 205 ? -13.166 3.509 3.218 1.00 94.12 205 LEU A O 1
ATOM 1511 N N . GLN A 1 206 ? -13.759 1.840 4.597 1.00 94.69 206 GLN A N 1
ATOM 1512 C CA . GLN A 1 206 ? -14.892 2.502 5.228 1.00 94.69 206 GLN A CA 1
ATOM 1513 C C . GLN A 1 206 ? -14.887 2.174 6.725 1.00 94.69 206 GLN A C 1
ATOM 1515 O O . GLN A 1 206 ? -14.437 1.083 7.092 1.00 94.69 206 GLN A O 1
ATOM 1520 N N . PRO A 1 207 ? -15.353 3.091 7.587 1.00 97.88 207 PRO A N 1
ATOM 1521 C CA . PRO A 1 207 ? -15.449 2.828 9.018 1.00 97.88 207 PRO A CA 1
ATOM 1522 C C . PRO A 1 207 ? -16.506 1.759 9.324 1.00 97.88 207 PRO A C 1
ATOM 1524 O O . PRO A 1 207 ? -17.187 1.252 8.431 1.00 97.88 207 PRO A O 1
ATOM 1527 N N . SER A 1 208 ? -16.676 1.450 10.609 1.00 97.81 208 SER A N 1
ATOM 1528 C CA . SER A 1 208 ? -17.819 0.668 11.079 1.00 97.81 208 SER A CA 1
ATOM 1529 C C . SER A 1 208 ? -19.150 1.321 10.697 1.00 97.81 208 SER A C 1
ATOM 1531 O O . SER A 1 208 ? -19.236 2.540 10.487 1.00 97.81 208 SER A O 1
ATOM 1533 N N . ASP A 1 209 ? -20.220 0.529 10.750 1.00 96.88 209 ASP A N 1
ATOM 1534 C CA . ASP A 1 209 ? -21.562 1.083 10.892 1.00 96.88 209 ASP A CA 1
ATOM 1535 C C . ASP A 1 209 ? -21.635 1.984 12.133 1.00 96.88 209 ASP A C 1
ATOM 1537 O O . ASP A 1 209 ? -20.859 1.840 13.089 1.00 96.88 209 ASP A O 1
ATOM 1541 N N . ALA A 1 210 ? -22.549 2.952 12.101 1.00 97.19 210 ALA A N 1
ATOM 1542 C CA . ALA A 1 210 ? -22.751 3.843 13.230 1.00 97.19 210 ALA A CA 1
ATOM 1543 C C . ALA A 1 210 ? -23.316 3.058 14.423 1.00 97.19 210 ALA A C 1
ATOM 1545 O O . ALA A 1 210 ? -24.294 2.327 14.275 1.00 97.19 210 ALA A O 1
ATOM 1546 N N . LEU A 1 211 ? -22.737 3.246 15.609 1.00 96.12 211 LEU A N 1
ATOM 1547 C CA . LEU A 1 211 ? -23.249 2.673 16.853 1.00 96.12 211 LEU A CA 1
ATOM 1548 C C . LEU A 1 211 ? -23.250 3.706 17.976 1.00 96.12 211 LEU A C 1
ATOM 1550 O O . LEU A 1 211 ? -22.412 4.606 18.008 1.00 96.12 211 LEU A O 1
ATOM 1554 N N . THR A 1 212 ? -24.177 3.570 18.916 1.00 96.56 212 THR A N 1
ATOM 1555 C CA . THR A 1 212 ? -24.178 4.375 20.139 1.00 96.56 212 THR A CA 1
ATOM 1556 C C . THR A 1 212 ? -23.325 3.695 21.198 1.00 96.56 212 THR A C 1
ATOM 1558 O O . THR A 1 212 ? -23.515 2.518 21.489 1.00 96.56 212 THR A O 1
ATOM 1561 N N . ILE A 1 213 ? -22.388 4.441 21.782 1.00 94.81 213 ILE A N 1
ATOM 1562 C CA . ILE A 1 213 ? -21.575 3.953 22.895 1.00 94.81 213 ILE A CA 1
ATOM 1563 C C . ILE A 1 213 ? -22.383 4.085 24.185 1.00 94.81 213 ILE A C 1
ATOM 1565 O O . ILE A 1 213 ? -22.596 5.184 24.692 1.00 94.81 213 ILE A O 1
ATOM 1569 N N . GLU A 1 214 ? -22.842 2.966 24.725 1.00 93.69 214 GLU A N 1
ATOM 1570 C CA . GLU A 1 214 ? -23.624 2.926 25.954 1.00 93.69 214 GLU A CA 1
ATOM 1571 C C . GLU A 1 214 ? -22.758 3.124 27.204 1.00 93.69 214 GLU A C 1
ATOM 1573 O O . GLU A 1 214 ? -21.605 2.683 27.272 1.00 93.69 214 GLU A O 1
ATOM 1578 N N . ALA A 1 215 ? -23.347 3.772 28.211 1.00 93.31 215 ALA A N 1
ATOM 1579 C CA . ALA A 1 215 ? -22.737 3.953 29.520 1.00 93.31 215 ALA A CA 1
ATOM 1580 C C . ALA A 1 215 ? -22.775 2.660 30.356 1.00 93.31 215 ALA A C 1
ATOM 1582 O O . ALA A 1 215 ? -23.657 1.822 30.180 1.00 93.31 215 ALA A O 1
ATOM 1583 N N . ALA A 1 216 ? -21.837 2.526 31.297 1.00 92.19 216 ALA A N 1
ATOM 1584 C CA . ALA A 1 216 ? -21.743 1.424 32.261 1.00 92.19 216 ALA A CA 1
ATOM 1585 C C . ALA A 1 216 ? -21.685 0.016 31.626 1.00 92.19 216 ALA A C 1
ATOM 1587 O O . ALA A 1 216 ? -22.086 -0.977 32.235 1.00 92.19 216 ALA A O 1
ATOM 1588 N N . VAL A 1 217 ? -21.169 -0.090 30.396 1.00 92.44 217 VAL A N 1
ATOM 1589 C CA . VAL A 1 217 ? -20.897 -1.383 29.755 1.00 92.44 217 VAL A CA 1
ATOM 1590 C C . VAL A 1 217 ? -19.600 -1.962 30.309 1.00 92.44 217 VAL A C 1
ATOM 1592 O O . VAL A 1 217 ? -18.543 -1.339 30.200 1.00 92.44 217 VAL A O 1
ATOM 1595 N N . SER A 1 218 ? -19.683 -3.167 30.877 1.00 93.81 218 SER A N 1
ATOM 1596 C CA . SER A 1 218 ? -18.522 -3.906 31.373 1.00 93.81 218 SER A CA 1
ATOM 1597 C C . SER A 1 218 ? -17.601 -4.355 30.235 1.00 93.81 218 SER A C 1
ATOM 1599 O O . SER A 1 218 ? -18.039 -4.599 29.110 1.00 93.81 218 SER A O 1
ATOM 1601 N N . GLU A 1 219 ? -16.317 -4.530 30.546 1.00 93.38 219 GLU A N 1
ATOM 1602 C CA . GLU A 1 219 ? -15.320 -5.045 29.601 1.00 93.38 219 GLU A CA 1
ATOM 1603 C C . GLU A 1 219 ? -15.718 -6.412 29.023 1.00 93.38 219 GLU A C 1
ATOM 1605 O O . GLU A 1 219 ? -15.653 -6.610 27.811 1.00 93.38 219 GLU A O 1
ATOM 1610 N N . ALA A 1 220 ? -16.224 -7.321 29.862 1.00 93.06 220 ALA A N 1
ATOM 1611 C CA . ALA A 1 220 ? -16.686 -8.638 29.429 1.00 93.06 220 ALA A CA 1
ATOM 1612 C C . ALA A 1 220 ? -17.845 -8.553 28.420 1.00 93.06 220 ALA A C 1
ATOM 1614 O O . ALA A 1 220 ? -17.824 -9.246 27.404 1.00 93.06 220 ALA A O 1
ATOM 1615 N N . ASN A 1 221 ? -18.826 -7.671 28.653 1.00 92.69 221 ASN A N 1
ATOM 1616 C CA . ASN A 1 221 ? -19.947 -7.484 27.727 1.00 92.69 221 ASN A CA 1
ATOM 1617 C C . ASN A 1 221 ? -19.493 -6.864 26.403 1.00 92.69 221 ASN A C 1
ATOM 1619 O O . ASN A 1 221 ? -20.007 -7.240 25.348 1.00 92.69 221 ASN A O 1
ATOM 1623 N N . ALA A 1 222 ? -18.529 -5.939 26.459 1.00 93.31 222 ALA A N 1
ATOM 1624 C CA . ALA A 1 222 ? -17.934 -5.356 25.269 1.00 93.31 222 ALA A CA 1
ATOM 1625 C C . ALA A 1 222 ? -17.205 -6.419 24.442 1.00 93.31 222 ALA A C 1
ATOM 1627 O O . ALA A 1 222 ? -17.457 -6.538 23.246 1.00 93.31 222 ALA A O 1
ATOM 1628 N N . ILE A 1 223 ? -16.337 -7.225 25.062 1.00 92.88 223 ILE A N 1
ATOM 1629 C CA . ILE A 1 223 ? -15.580 -8.303 24.401 1.00 92.88 223 ILE A CA 1
ATOM 1630 C C . ILE A 1 223 ? -16.513 -9.360 23.797 1.00 92.88 223 ILE A C 1
ATOM 1632 O O . ILE A 1 223 ? -16.330 -9.756 22.647 1.00 92.88 223 ILE A O 1
ATOM 1636 N N . ALA A 1 224 ? -17.546 -9.770 24.538 1.00 92.12 224 ALA A N 1
ATOM 1637 C CA . ALA A 1 224 ? -18.522 -10.764 24.094 1.00 92.12 224 ALA A CA 1
ATOM 1638 C C . ALA A 1 224 ? -19.446 -10.272 22.961 1.00 92.12 224 ALA A C 1
ATOM 1640 O O . ALA A 1 224 ? -20.257 -11.047 22.462 1.00 92.12 224 ALA A O 1
ATOM 1641 N N . GLY A 1 225 ? -19.349 -8.998 22.561 1.00 90.38 225 GLY A N 1
ATOM 1642 C CA . GLY A 1 225 ? -20.171 -8.430 21.494 1.00 90.38 225 GLY A CA 1
ATOM 1643 C C . GLY A 1 225 ? -21.622 -8.167 21.891 1.00 90.38 225 GLY A C 1
ATOM 1644 O O . GLY A 1 225 ? -22.469 -7.995 21.022 1.00 90.38 225 GLY A O 1
ATOM 1645 N N . ILE A 1 226 ? -21.923 -8.124 23.192 1.00 90.94 226 ILE A N 1
ATOM 1646 C CA . ILE A 1 226 ? -23.285 -7.887 23.692 1.00 90.94 226 ILE A CA 1
ATOM 1647 C C . ILE A 1 226 ? -23.674 -6.415 23.487 1.00 90.94 226 ILE A C 1
ATOM 1649 O O . ILE A 1 226 ? -24.796 -6.125 23.080 1.00 90.94 226 ILE A O 1
ATOM 1653 N N . LYS A 1 227 ? -22.749 -5.486 23.771 1.00 92.25 227 LYS A N 1
ATOM 1654 C CA . LYS A 1 227 ? -22.891 -4.025 23.602 1.00 92.25 227 LYS A CA 1
ATOM 1655 C C . LYS A 1 227 ? -21.537 -3.391 23.286 1.00 92.25 227 LYS A C 1
ATOM 1657 O O . LYS A 1 227 ? -20.511 -3.978 23.604 1.00 92.25 227 LYS A O 1
ATOM 1662 N N . ASN A 1 228 ? -21.520 -2.185 22.711 1.00 94.19 228 ASN A N 1
ATOM 1663 C CA . ASN A 1 228 ? -20.300 -1.409 22.418 1.00 94.19 228 ASN A CA 1
ATOM 1664 C C . ASN A 1 228 ? -19.215 -2.181 21.638 1.00 94.19 228 ASN A C 1
ATOM 1666 O O . ASN A 1 228 ? -18.022 -1.947 21.838 1.00 94.19 228 ASN A O 1
ATOM 1670 N N . GLN A 1 229 ? -19.611 -3.099 20.754 1.00 94.12 229 GLN A N 1
ATOM 1671 C CA . GLN A 1 229 ? -18.684 -3.768 19.848 1.00 94.12 229 GLN A CA 1
ATOM 1672 C C . GLN A 1 229 ? -18.908 -3.285 18.423 1.00 94.12 229 GLN A C 1
ATOM 1674 O O . GLN A 1 229 ? -20.001 -3.404 17.875 1.00 94.12 229 GLN A O 1
ATOM 1679 N N . ALA A 1 230 ? -17.849 -2.759 17.822 1.00 94.19 230 ALA A N 1
ATOM 1680 C CA . ALA A 1 230 ? -17.832 -2.411 16.412 1.00 94.19 230 ALA A CA 1
ATOM 1681 C C . ALA A 1 230 ? -17.187 -3.535 15.587 1.00 94.19 230 ALA A C 1
ATOM 1683 O O . ALA A 1 230 ? -16.425 -4.358 16.107 1.00 94.19 230 ALA A O 1
ATOM 1684 N N . LYS A 1 231 ? -17.482 -3.556 14.283 1.00 94.88 231 LYS A N 1
ATOM 1685 C CA . LYS A 1 231 ? -16.781 -4.385 13.301 1.00 94.88 231 LYS A CA 1
ATOM 1686 C C . LYS A 1 231 ? -16.213 -3.495 12.204 1.00 94.88 231 LYS A C 1
ATOM 1688 O O . LYS A 1 231 ? -16.937 -2.669 11.654 1.00 94.88 231 LYS A O 1
ATOM 1693 N N . VAL A 1 232 ? -14.932 -3.669 11.887 1.00 96.25 232 VAL A N 1
ATOM 1694 C CA . VAL A 1 232 ? -14.240 -2.892 10.849 1.00 96.25 232 VAL A CA 1
ATOM 1695 C C . VAL A 1 232 ? -13.423 -3.825 9.967 1.00 96.25 232 VAL A C 1
ATOM 1697 O O . VAL A 1 232 ? -12.731 -4.712 10.463 1.00 96.25 232 VAL A O 1
ATOM 1700 N N . THR A 1 233 ? -13.501 -3.616 8.652 1.00 94.81 233 THR A N 1
ATOM 1701 C CA . THR A 1 233 ? -12.642 -4.312 7.688 1.00 94.81 233 THR A CA 1
ATOM 1702 C C . THR A 1 233 ? -11.502 -3.399 7.262 1.00 94.81 233 THR A C 1
ATOM 1704 O O . THR A 1 233 ? -11.746 -2.249 6.895 1.00 94.81 233 THR A O 1
ATOM 1707 N N . VAL A 1 234 ? -10.271 -3.903 7.304 1.00 94.50 234 VAL A N 1
ATOM 1708 C CA . VAL A 1 234 ? -9.062 -3.187 6.872 1.00 94.50 234 VAL A CA 1
ATOM 1709 C C . VAL A 1 234 ? -8.414 -3.880 5.683 1.00 94.50 234 VAL A C 1
ATOM 1711 O O . VAL A 1 234 ? -8.634 -5.063 5.450 1.00 94.50 234 VAL A O 1
ATOM 1714 N N . GLU A 1 235 ? -7.604 -3.145 4.934 1.00 92.25 235 GLU A N 1
ATOM 1715 C CA . GLU A 1 235 ? -6.829 -3.653 3.805 1.00 92.25 235 GLU A CA 1
ATOM 1716 C C . GLU A 1 235 ? -5.404 -3.096 3.827 1.00 92.25 235 GLU A C 1
ATOM 1718 O O . GLU A 1 235 ? -5.165 -2.005 4.350 1.00 92.25 235 GLU A O 1
ATOM 1723 N N . ARG A 1 236 ? -4.451 -3.860 3.278 1.00 95.69 236 ARG A N 1
ATOM 1724 C CA . ARG A 1 236 ? -3.035 -3.470 3.209 1.00 95.69 236 ARG A CA 1
ATOM 1725 C C . ARG A 1 236 ? -2.869 -2.178 2.408 1.00 95.69 236 ARG A C 1
ATOM 1727 O O . ARG A 1 236 ? -3.480 -2.012 1.355 1.00 95.69 236 ARG A O 1
ATOM 1734 N N . SER A 1 237 ? -1.983 -1.304 2.876 1.00 96.94 237 SER A N 1
ATOM 1735 C CA . SER A 1 237 ? -1.689 -0.017 2.236 1.00 96.94 237 SER A CA 1
ATOM 1736 C C . SER A 1 237 ? -0.763 -0.124 1.016 1.00 96.94 237 SER A C 1
ATOM 1738 O O . SER A 1 237 ? -0.604 0.861 0.296 1.00 96.94 237 SER A O 1
ATOM 1740 N N . VAL A 1 238 ? -0.154 -1.291 0.777 1.00 97.00 238 VAL A N 1
ATOM 1741 C CA . VAL A 1 238 ? 0.806 -1.538 -0.314 1.00 97.00 238 VAL A CA 1
ATOM 1742 C C . VAL A 1 238 ? 0.337 -2.658 -1.241 1.00 97.00 238 VAL A C 1
ATOM 1744 O O . VAL A 1 238 ? -0.421 -3.543 -0.838 1.00 97.00 238 VAL A O 1
ATOM 1747 N N . ALA A 1 239 ? 0.843 -2.646 -2.471 1.00 94.56 239 ALA A N 1
ATOM 1748 C CA . ALA A 1 239 ? 0.818 -3.795 -3.368 1.00 94.56 239 ALA A CA 1
ATOM 1749 C C . ALA A 1 239 ? 2.126 -4.599 -3.251 1.00 94.56 239 ALA A C 1
ATOM 1751 O O . ALA A 1 239 ? 3.133 -4.089 -2.756 1.00 94.56 239 ALA A O 1
ATOM 1752 N N . ARG A 1 240 ? 2.119 -5.843 -3.747 1.00 93.50 240 ARG A N 1
ATOM 1753 C CA . ARG A 1 240 ? 3.308 -6.696 -3.896 1.00 93.50 240 ARG A CA 1
ATOM 1754 C C . ARG A 1 240 ? 3.480 -7.079 -5.366 1.00 93.50 240 ARG A C 1
ATOM 1756 O O . ARG A 1 240 ? 2.522 -7.518 -5.996 1.00 93.50 240 ARG A O 1
ATOM 1763 N N . ALA A 1 241 ? 4.696 -6.944 -5.881 1.00 91.56 241 ALA A N 1
ATOM 1764 C CA . ALA A 1 241 ? 5.130 -7.516 -7.149 1.00 91.56 241 ALA A CA 1
ATOM 1765 C C . ALA A 1 241 ? 5.924 -8.802 -6.884 1.00 91.56 241 ALA A C 1
ATOM 1767 O O . ALA A 1 241 ? 6.796 -8.815 -6.018 1.00 91.56 241 ALA A O 1
ATOM 1768 N N . MET A 1 242 ? 5.631 -9.868 -7.625 1.00 88.12 242 MET A N 1
ATOM 1769 C CA . MET A 1 242 ? 6.373 -11.132 -7.614 1.00 88.12 242 MET A CA 1
ATOM 1770 C C . MET A 1 242 ? 6.674 -11.494 -9.068 1.00 88.12 242 MET A C 1
ATOM 1772 O O . MET A 1 242 ? 5.798 -11.356 -9.923 1.00 88.12 242 MET A O 1
ATOM 1776 N N . VAL A 1 243 ? 7.908 -11.904 -9.354 1.00 88.62 243 VAL A N 1
ATOM 1777 C CA . VAL A 1 243 ? 8.374 -12.207 -10.713 1.00 88.62 243 VAL A CA 1
ATOM 1778 C C . VAL A 1 243 ? 8.983 -13.598 -10.709 1.00 88.62 243 VAL A C 1
ATOM 1780 O O . VAL A 1 243 ? 9.797 -13.907 -9.845 1.00 88.62 243 VAL A O 1
ATOM 1783 N N . SER A 1 244 ? 8.608 -14.419 -11.686 1.00 88.06 244 SER A N 1
ATOM 1784 C CA . SER A 1 244 ? 9.191 -15.740 -11.905 1.00 88.06 244 SER A CA 1
ATOM 1785 C C . SER A 1 244 ? 9.585 -15.932 -13.370 1.00 88.06 244 SER A C 1
ATOM 1787 O O . SER A 1 244 ? 9.125 -15.210 -14.258 1.00 88.06 244 SER A O 1
ATOM 1789 N N . THR A 1 245 ? 10.471 -16.892 -13.630 1.00 91.56 245 THR A N 1
ATOM 1790 C CA . THR A 1 245 ? 10.952 -17.227 -14.977 1.00 91.56 245 THR A CA 1
ATOM 1791 C C . THR A 1 245 ? 10.832 -18.722 -15.256 1.00 91.56 245 THR A C 1
ATOM 1793 O O . THR A 1 245 ? 10.967 -19.554 -14.359 1.00 91.56 245 THR A O 1
ATOM 1796 N N . LYS A 1 246 ? 10.609 -19.091 -16.522 1.00 90.88 246 LYS A N 1
ATOM 1797 C CA . LYS A 1 246 ? 10.601 -20.498 -16.949 1.00 90.88 246 LYS A CA 1
ATOM 1798 C C . LYS A 1 246 ? 11.995 -21.127 -16.864 1.00 90.88 246 LYS A C 1
ATOM 1800 O O . LYS A 1 246 ? 12.121 -22.296 -16.515 1.00 90.88 246 LYS A O 1
ATOM 1805 N N . ALA A 1 247 ? 13.024 -20.367 -17.226 1.00 92.56 247 ALA A N 1
ATOM 1806 C CA . ALA A 1 247 ? 14.416 -20.794 -17.230 1.00 92.56 247 ALA A CA 1
ATOM 1807 C C . ALA A 1 247 ? 15.341 -19.636 -16.832 1.00 92.56 247 ALA A C 1
ATOM 1809 O O . ALA A 1 247 ? 14.993 -18.466 -16.989 1.00 92.56 247 ALA A O 1
ATOM 1810 N N . GLN A 1 248 ? 16.536 -19.973 -16.347 1.00 96.19 248 GLN A N 1
ATOM 1811 C CA . GLN A 1 248 ? 17.573 -18.995 -15.988 1.00 96.19 248 GLN A CA 1
ATOM 1812 C C . GLN A 1 248 ? 18.451 -18.570 -17.177 1.00 96.19 248 GLN A C 1
ATOM 1814 O O . GLN A 1 248 ? 19.327 -17.720 -17.037 1.00 96.19 248 GLN A O 1
ATOM 1819 N N . SER A 1 249 ? 18.230 -19.171 -18.348 1.00 97.88 249 SER A N 1
ATOM 1820 C CA . SER A 1 249 ? 18.941 -18.860 -19.582 1.00 97.88 249 SER A CA 1
ATOM 1821 C C . SER A 1 249 ? 18.011 -18.992 -20.784 1.00 97.88 249 SER A C 1
ATOM 1823 O O . SER A 1 249 ? 17.147 -19.875 -20.806 1.00 97.88 249 SER A O 1
ATOM 1825 N N . TYR A 1 250 ? 18.193 -18.118 -21.774 1.00 98.31 250 TYR A N 1
ATOM 1826 C CA . TYR A 1 250 ? 17.409 -18.101 -23.008 1.00 98.31 250 TYR A CA 1
ATOM 1827 C C . TYR A 1 250 ? 18.303 -17.895 -24.230 1.00 98.31 250 TYR A C 1
ATOM 1829 O O . TYR A 1 250 ? 19.067 -16.932 -24.297 1.00 98.31 250 TYR A O 1
ATOM 1837 N N . GLU A 1 251 ? 18.161 -18.763 -25.230 1.00 98.50 251 GLU A N 1
ATOM 1838 C CA . GLU A 1 251 ? 18.762 -18.553 -26.548 1.00 98.50 251 GLU A CA 1
ATOM 1839 C C . GLU A 1 251 ? 17.958 -17.531 -27.355 1.00 98.50 251 GLU A C 1
ATOM 1841 O O . GLU A 1 251 ? 16.733 -17.621 -27.470 1.00 98.50 251 GLU A O 1
ATOM 1846 N N . ILE A 1 252 ? 18.664 -16.595 -27.981 1.00 98.44 252 ILE A N 1
ATOM 1847 C CA . ILE A 1 252 ? 18.102 -15.610 -28.898 1.00 98.44 252 ILE A CA 1
ATOM 1848 C C . ILE A 1 252 ? 18.475 -16.015 -30.313 1.00 98.44 252 ILE A C 1
ATOM 1850 O O . ILE A 1 252 ? 19.654 -16.118 -30.648 1.00 98.44 252 ILE A O 1
ATOM 1854 N N . LYS A 1 253 ? 17.468 -16.234 -31.158 1.00 98.38 253 LYS A N 1
ATOM 1855 C CA . LYS A 1 253 ? 17.668 -16.530 -32.578 1.00 98.38 253 LYS A CA 1
ATOM 1856 C C . LYS A 1 253 ? 17.659 -15.251 -33.403 1.00 98.38 253 LYS A C 1
ATOM 1858 O O . LYS A 1 253 ? 16.838 -14.366 -33.168 1.00 98.38 253 LYS A O 1
ATOM 1863 N N . ALA A 1 254 ? 18.533 -15.175 -34.399 1.00 98.25 254 ALA A N 1
ATOM 1864 C CA . ALA A 1 254 ? 18.503 -14.094 -35.372 1.00 98.25 254 ALA A CA 1
ATOM 1865 C C . ALA A 1 254 ? 17.217 -14.190 -36.212 1.00 98.25 254 ALA A C 1
ATOM 1867 O O . ALA A 1 254 ? 16.872 -15.261 -36.709 1.00 98.25 254 ALA A O 1
ATOM 1868 N N . THR A 1 255 ? 16.496 -13.084 -36.387 1.00 98.06 255 THR A N 1
ATOM 1869 C CA . THR A 1 255 ? 15.290 -13.029 -37.242 1.00 98.06 255 THR A CA 1
ATOM 1870 C C . THR A 1 255 ? 15.599 -12.571 -38.669 1.00 98.06 255 THR A C 1
ATOM 1872 O O . THR A 1 255 ? 14.770 -12.706 -39.564 1.00 98.06 255 THR A O 1
ATOM 1875 N N . THR A 1 256 ? 16.811 -12.067 -38.887 1.00 97.81 256 THR A N 1
ATOM 1876 C CA . THR A 1 256 ? 17.400 -11.688 -40.174 1.00 97.81 256 THR A CA 1
ATOM 1877 C C . THR A 1 256 ? 18.893 -12.032 -40.146 1.00 97.81 256 THR A C 1
ATOM 1879 O O . THR A 1 256 ? 19.399 -12.462 -39.111 1.00 97.81 256 THR A O 1
ATOM 1882 N N . GLN A 1 257 ? 19.610 -11.856 -41.254 1.00 97.69 257 GLN A N 1
ATOM 1883 C CA . GLN A 1 257 ? 21.065 -12.005 -41.273 1.00 97.69 257 GLN A CA 1
ATOM 1884 C C . GLN A 1 257 ? 21.717 -10.948 -40.363 1.00 97.69 257 GLN A C 1
ATOM 1886 O O . GLN A 1 257 ? 21.515 -9.751 -40.569 1.00 97.69 257 GLN A O 1
ATOM 1891 N N . ILE A 1 258 ? 22.528 -11.380 -39.395 1.00 97.88 258 ILE A N 1
ATOM 1892 C CA . ILE A 1 258 ? 23.322 -10.506 -38.518 1.00 97.88 258 ILE A CA 1
ATOM 1893 C C . ILE A 1 258 ? 24.786 -10.936 -38.608 1.00 97.88 258 ILE A C 1
ATOM 1895 O O . ILE A 1 258 ? 25.178 -11.967 -38.064 1.00 97.88 258 ILE A O 1
ATOM 1899 N N . GLY A 1 259 ? 25.601 -10.157 -39.322 1.00 96.44 259 GLY A N 1
ATOM 1900 C CA . GLY A 1 259 ? 26.975 -10.555 -39.638 1.00 96.44 259 GLY A CA 1
ATOM 1901 C C . GLY A 1 259 ? 26.991 -11.894 -40.380 1.00 96.44 259 GLY A C 1
ATOM 1902 O O . GLY A 1 259 ? 26.333 -12.042 -41.408 1.00 96.44 259 GLY A O 1
ATOM 1903 N N . GLU A 1 260 ? 27.698 -12.880 -39.833 1.00 97.31 260 GLU A N 1
ATOM 1904 C CA . GLU A 1 260 ? 27.773 -14.247 -40.373 1.00 97.31 260 GLU A CA 1
ATOM 1905 C C . GLU A 1 260 ? 26.613 -15.152 -39.911 1.00 97.31 260 GLU A C 1
ATOM 1907 O O . GLU A 1 260 ? 26.431 -16.251 -40.436 1.00 97.31 260 GLU A O 1
ATOM 1912 N N . ILE A 1 261 ? 25.787 -14.697 -38.963 1.00 97.75 261 ILE A N 1
ATOM 1913 C CA . ILE A 1 261 ? 24.687 -15.483 -38.400 1.00 97.75 261 ILE A CA 1
ATOM 1914 C C . ILE A 1 261 ? 23.439 -15.349 -39.276 1.00 97.75 261 ILE A C 1
ATOM 1916 O O . ILE A 1 261 ? 22.855 -14.271 -39.401 1.00 97.75 261 ILE A O 1
ATOM 1920 N N . ALA A 1 262 ? 23.015 -16.469 -39.862 1.00 97.69 262 ALA A N 1
ATOM 1921 C CA . ALA A 1 262 ? 21.798 -16.550 -40.663 1.00 97.69 262 ALA A CA 1
ATOM 1922 C C . ALA A 1 262 ? 20.516 -16.466 -39.823 1.00 97.69 262 ALA A C 1
ATOM 1924 O O . ALA A 1 262 ? 20.488 -16.845 -38.650 1.00 97.69 262 ALA A O 1
ATOM 1925 N N . ALA A 1 263 ? 19.424 -16.025 -40.452 1.00 98.12 263 ALA A N 1
ATOM 1926 C CA . ALA A 1 263 ? 18.100 -16.048 -39.838 1.00 98.12 263 ALA A CA 1
ATOM 1927 C C . ALA A 1 263 ? 17.731 -17.476 -39.376 1.00 98.12 263 ALA A C 1
ATOM 1929 O O . ALA A 1 263 ? 17.913 -18.446 -40.109 1.00 98.12 263 ALA A O 1
ATOM 1930 N N . GLY A 1 264 ? 17.215 -17.605 -38.154 1.00 97.56 264 GLY A N 1
ATOM 1931 C CA . GLY A 1 264 ? 16.880 -18.871 -37.491 1.00 97.56 264 GLY A CA 1
ATOM 1932 C C . GLY A 1 264 ? 18.012 -19.484 -36.652 1.00 97.56 264 GLY A C 1
ATOM 1933 O O . GLY A 1 264 ? 17.740 -20.315 -35.772 1.00 97.56 264 GLY A O 1
ATOM 1934 N N . SER A 1 265 ? 19.259 -19.052 -36.862 1.00 98.31 265 SER A N 1
ATOM 1935 C CA . SER A 1 265 ? 20.422 -19.484 -36.079 1.00 98.31 265 SER A CA 1
ATOM 1936 C C . SER A 1 265 ? 20.515 -18.749 -34.743 1.00 98.31 265 SER A C 1
ATOM 1938 O O . SER A 1 265 ? 19.946 -17.670 -34.571 1.00 98.31 265 SER A O 1
ATOM 1940 N N . VAL A 1 266 ? 21.220 -19.345 -33.779 1.00 98.31 266 VAL A N 1
ATOM 1941 C CA . VAL A 1 266 ? 21.471 -18.720 -32.473 1.00 98.31 266 VAL A CA 1
ATOM 1942 C C . VAL A 1 266 ? 22.395 -17.518 -32.665 1.00 98.31 266 VAL A C 1
ATOM 1944 O O . VAL A 1 266 ? 23.466 -17.637 -33.251 1.00 98.31 266 VAL A O 1
ATOM 1947 N N . LEU A 1 267 ? 21.943 -16.365 -32.184 1.00 98.38 267 LEU A N 1
ATOM 1948 C CA . LEU A 1 267 ? 22.658 -15.094 -32.196 1.00 98.38 267 LEU A CA 1
ATOM 1949 C C . LEU A 1 267 ? 23.357 -14.839 -30.860 1.00 98.38 267 LEU A C 1
ATOM 1951 O O . LEU A 1 267 ? 24.487 -14.365 -30.835 1.00 98.38 267 LEU A O 1
ATOM 1955 N N . ALA A 1 268 ? 22.661 -15.110 -29.758 1.00 98.38 268 ALA A N 1
ATOM 1956 C CA . ALA A 1 268 ? 23.134 -14.808 -28.416 1.00 98.38 268 ALA A CA 1
ATOM 1957 C C . ALA A 1 268 ? 22.448 -15.695 -27.372 1.00 98.38 268 ALA A C 1
ATOM 1959 O O . ALA A 1 268 ? 21.442 -16.348 -27.658 1.00 98.38 268 ALA A O 1
ATOM 1960 N N . THR A 1 269 ? 22.962 -15.637 -26.147 1.00 98.62 269 THR A N 1
ATOM 1961 C CA . THR A 1 269 ? 22.361 -16.250 -24.961 1.00 98.62 269 THR A CA 1
ATOM 1962 C C . THR A 1 269 ? 22.193 -15.178 -23.892 1.00 98.62 269 THR A C 1
ATOM 1964 O O . THR A 1 269 ? 23.138 -14.448 -23.601 1.00 98.62 269 THR A O 1
ATOM 1967 N N . ILE A 1 270 ? 20.999 -15.081 -23.312 1.00 98.56 270 ILE A N 1
ATOM 1968 C CA . ILE A 1 270 ? 20.723 -14.246 -22.139 1.00 98.56 270 ILE A CA 1
ATOM 1969 C C . ILE A 1 270 ? 20.886 -15.113 -20.893 1.00 98.56 270 ILE A C 1
ATOM 1971 O O . ILE A 1 270 ? 20.245 -16.158 -20.798 1.00 98.56 270 ILE A O 1
ATOM 1975 N N . THR A 1 271 ? 21.705 -14.668 -19.940 1.00 98.31 271 THR A N 1
ATOM 1976 C CA . THR A 1 271 ? 21.904 -15.290 -18.620 1.00 98.31 271 THR A CA 1
ATOM 1977 C C . THR A 1 271 ? 21.787 -14.244 -17.514 1.00 98.31 271 THR A C 1
ATOM 1979 O O . THR A 1 271 ? 21.593 -13.061 -17.791 1.00 98.31 271 THR A O 1
ATOM 1982 N N . ASP A 1 272 ? 21.880 -14.684 -16.256 1.00 97.88 272 ASP A N 1
ATOM 1983 C CA . ASP A 1 272 ? 21.995 -13.805 -15.084 1.00 97.88 272 ASP A CA 1
ATOM 1984 C C . ASP A 1 272 ? 20.847 -12.800 -14.946 1.00 97.88 272 ASP A C 1
ATOM 1986 O O . ASP A 1 272 ? 21.033 -11.645 -14.576 1.00 97.88 272 ASP A O 1
ATOM 1990 N N . ILE A 1 273 ? 19.630 -13.276 -15.214 1.00 98.06 273 ILE A N 1
ATOM 1991 C CA . ILE A 1 273 ? 18.406 -12.476 -15.179 1.00 98.06 273 ILE A CA 1
ATOM 1992 C C . ILE A 1 273 ? 18.174 -11.951 -13.758 1.00 98.06 273 ILE A C 1
ATOM 1994 O O . ILE A 1 273 ? 18.178 -12.720 -12.790 1.00 98.06 273 ILE A O 1
ATOM 1998 N N . ARG A 1 274 ? 17.959 -10.639 -13.643 1.00 98.50 274 ARG A N 1
ATOM 1999 C CA . ARG A 1 274 ? 17.648 -9.929 -12.398 1.00 98.50 274 ARG A CA 1
ATOM 2000 C C . ARG A 1 274 ? 16.483 -8.969 -12.598 1.00 98.50 274 ARG A C 1
ATOM 2002 O O . ARG A 1 274 ? 16.128 -8.648 -13.732 1.00 98.50 274 ARG A O 1
ATOM 2009 N N . TRP A 1 275 ? 15.893 -8.505 -11.502 1.00 98.62 275 TRP A N 1
ATOM 2010 C CA . TRP A 1 275 ? 14.785 -7.559 -11.543 1.00 98.62 275 TRP A CA 1
ATOM 2011 C C . TRP A 1 275 ? 14.790 -6.573 -10.371 1.00 98.62 275 TRP A C 1
ATOM 2013 O O . TRP A 1 275 ? 15.292 -6.846 -9.281 1.00 98.62 275 TRP A O 1
ATOM 2023 N N . VAL A 1 276 ? 14.167 -5.424 -10.616 1.00 98.62 276 VAL A N 1
ATOM 2024 C CA . VAL A 1 276 ? 13.831 -4.385 -9.637 1.00 98.62 276 VAL A CA 1
ATOM 2025 C C . VAL A 1 276 ? 12.429 -3.862 -9.945 1.00 98.62 276 VAL A C 1
ATOM 2027 O O . VAL A 1 276 ? 11.898 -4.097 -11.033 1.00 98.62 276 VAL A O 1
ATOM 2030 N N . VAL A 1 277 ? 11.821 -3.146 -9.001 1.00 98.12 277 VAL A N 1
ATOM 2031 C CA . VAL A 1 277 ? 10.556 -2.434 -9.217 1.00 98.12 277 VAL A CA 1
ATOM 2032 C C . VAL A 1 277 ? 10.772 -0.939 -9.006 1.00 98.12 277 VAL A C 1
ATOM 2034 O O . VAL A 1 277 ? 11.476 -0.522 -8.090 1.00 98.12 277 VAL A O 1
ATOM 2037 N N . ALA A 1 278 ? 10.164 -0.127 -9.861 1.00 98.44 278 ALA A N 1
ATOM 2038 C CA . ALA A 1 278 ? 10.202 1.325 -9.772 1.00 98.44 278 ALA A CA 1
ATOM 2039 C C . ALA A 1 278 ? 8.857 1.905 -10.206 1.00 98.44 278 ALA A C 1
ATOM 2041 O O . ALA A 1 278 ? 8.000 1.194 -10.733 1.00 98.44 278 ALA A O 1
ATOM 2042 N N . GLN A 1 279 ? 8.687 3.209 -9.998 1.00 98.12 279 GLN A N 1
ATOM 2043 C CA . GLN A 1 279 ? 7.521 3.963 -10.454 1.00 98.12 279 GLN A CA 1
ATOM 2044 C C . GLN A 1 279 ? 6.186 3.552 -9.802 1.00 98.12 279 GLN A C 1
ATOM 2046 O O . GLN A 1 279 ? 5.107 3.909 -10.279 1.00 98.12 279 GLN A O 1
ATOM 2051 N N . GLY A 1 280 ? 6.247 2.868 -8.655 1.00 98.56 280 GLY A N 1
ATOM 2052 C CA . GLY A 1 280 ? 5.202 3.008 -7.642 1.00 98.56 280 GLY A CA 1
ATOM 2053 C C . GLY A 1 280 ? 5.201 4.440 -7.100 1.00 98.56 280 GLY A C 1
ATOM 2054 O O . GLY A 1 280 ? 6.198 5.155 -7.226 1.00 98.56 280 GLY A O 1
ATOM 2055 N N . GLU A 1 281 ? 4.097 4.893 -6.515 1.00 98.88 281 GLU A N 1
ATOM 2056 C CA . GLU A 1 281 ? 4.063 6.254 -5.974 1.00 98.88 281 GLU A CA 1
ATOM 2057 C C . GLU A 1 281 ? 4.920 6.411 -4.702 1.00 98.88 281 GLU A C 1
ATOM 2059 O O . GLU A 1 281 ? 5.223 5.451 -3.994 1.00 98.88 281 GLU A O 1
ATOM 2064 N N . ARG A 1 282 ? 5.304 7.653 -4.383 1.00 98.81 282 ARG A N 1
ATOM 2065 C CA . ARG A 1 282 ? 5.994 8.026 -3.130 1.00 98.81 282 ARG A CA 1
ATOM 2066 C C . ARG A 1 282 ? 5.041 8.564 -2.051 1.00 98.81 282 ARG A C 1
ATOM 2068 O O . ARG A 1 282 ? 5.435 8.783 -0.899 1.00 98.81 282 ARG A O 1
ATOM 2075 N N . ARG A 1 283 ? 3.791 8.820 -2.444 1.00 98.81 283 ARG A N 1
ATOM 2076 C CA . ARG A 1 283 ? 2.672 9.276 -1.614 1.00 98.81 283 ARG A CA 1
ATOM 2077 C C . ARG A 1 283 ? 1.464 8.388 -1.893 1.00 98.81 283 ARG A C 1
ATOM 2079 O O . ARG A 1 283 ? 1.386 7.763 -2.940 1.00 98.81 283 ARG A O 1
ATOM 2086 N N . GLN A 1 284 ? 0.510 8.346 -0.976 1.00 98.81 284 GLN A N 1
ATOM 2087 C CA . GLN A 1 284 ? -0.772 7.683 -1.215 1.00 98.81 284 GLN A CA 1
ATOM 2088 C C . GLN A 1 284 ? -1.874 8.364 -0.415 1.00 98.81 284 GLN A C 1
ATOM 2090 O O . GLN A 1 284 ? -1.592 9.024 0.583 1.00 98.81 284 GLN A O 1
ATOM 2095 N N . TYR A 1 285 ? -3.131 8.159 -0.795 1.00 98.81 285 TYR A N 1
ATOM 2096 C CA . TYR A 1 285 ? -4.230 8.400 0.137 1.00 98.81 285 TYR A CA 1
ATOM 2097 C C . TYR A 1 285 ? -4.148 7.397 1.297 1.00 98.81 285 TYR A C 1
ATOM 2099 O O . TYR A 1 285 ? -3.911 6.212 1.051 1.00 98.81 285 TYR A O 1
ATOM 2107 N N . LEU A 1 286 ? -4.332 7.860 2.543 1.00 98.69 286 LEU A N 1
ATOM 2108 C CA . LEU A 1 286 ? -4.201 7.027 3.751 1.00 98.69 286 LEU A CA 1
ATOM 2109 C C . LEU A 1 286 ? -5.071 5.761 3.674 1.00 98.69 286 LEU A C 1
ATOM 2111 O O . LEU A 1 286 ? -4.649 4.673 4.060 1.00 98.69 286 LEU A O 1
ATOM 2115 N N . SER A 1 287 ? -6.279 5.904 3.143 1.00 98.12 287 SER A N 1
ATOM 2116 C CA . SER A 1 287 ? -7.143 4.795 2.750 1.00 98.12 287 SER A CA 1
ATOM 2117 C C . SER A 1 287 ? -7.636 5.021 1.323 1.00 98.12 287 SER A C 1
ATOM 2119 O O . SER A 1 287 ? -7.721 6.167 0.872 1.00 98.12 287 SER A O 1
ATOM 2121 N N . LYS A 1 288 ? -7.964 3.943 0.594 1.00 97.31 288 LYS A N 1
ATOM 2122 C CA . LYS A 1 288 ? -8.328 4.036 -0.831 1.00 97.31 288 LYS A CA 1
ATOM 2123 C C . LYS A 1 288 ? -9.400 5.099 -1.077 1.00 97.31 288 LYS A C 1
ATOM 2125 O O . LYS A 1 288 ? -10.425 5.144 -0.384 1.00 97.31 288 LYS A O 1
ATOM 2130 N N . LYS A 1 289 ? -9.167 5.933 -2.091 1.00 97.62 289 LYS A N 1
ATOM 2131 C CA . LYS A 1 289 ? -10.053 7.022 -2.503 1.00 97.62 289 LYS A CA 1
ATOM 2132 C C . LYS A 1 289 ? -10.729 6.663 -3.819 1.00 97.62 289 LYS A C 1
ATOM 2134 O O . LYS A 1 289 ? -10.065 6.383 -4.811 1.00 97.62 289 LYS A O 1
ATOM 2139 N N . ARG A 1 290 ? -12.060 6.653 -3.822 1.00 97.31 290 ARG A N 1
ATOM 2140 C CA . ARG A 1 290 ? -12.853 6.365 -5.021 1.00 97.31 290 ARG A CA 1
ATOM 2141 C C . ARG A 1 290 ? -12.715 7.507 -6.036 1.00 97.31 290 ARG A C 1
ATOM 2143 O O . ARG A 1 290 ? -12.800 8.673 -5.649 1.00 97.31 290 ARG A O 1
ATOM 2150 N N . GLY A 1 291 ? -12.500 7.158 -7.302 1.00 96.44 291 GLY A N 1
ATOM 2151 C CA . GLY A 1 291 ? -12.548 8.090 -8.429 1.00 96.44 291 GLY A CA 1
ATOM 2152 C C . GLY A 1 291 ? -13.977 8.469 -8.817 1.00 96.44 291 GLY A C 1
ATOM 2153 O O . GLY A 1 291 ? -14.950 7.938 -8.283 1.00 96.44 291 GLY A O 1
ATOM 2154 N N . THR A 1 292 ? -14.117 9.408 -9.748 1.00 97.44 292 THR A N 1
ATOM 2155 C CA . THR A 1 292 ? -15.426 9.901 -10.214 1.00 97.44 292 THR A CA 1
ATOM 2156 C C . THR A 1 292 ? -15.893 9.251 -11.514 1.00 97.44 292 THR A C 1
ATOM 2158 O O . THR A 1 292 ? -17.017 9.505 -11.939 1.00 97.44 292 THR A O 1
ATOM 2161 N N . VAL A 1 293 ? -15.049 8.431 -12.144 1.00 95.69 293 VAL A N 1
ATOM 2162 C CA . VAL A 1 293 ? -15.297 7.798 -13.446 1.00 95.69 293 VAL A CA 1
ATOM 2163 C C . VAL A 1 293 ? -14.987 6.295 -13.378 1.00 95.69 293 VAL A C 1
ATOM 2165 O O . VAL A 1 293 ? -14.159 5.888 -12.556 1.00 95.69 293 VAL A O 1
ATOM 2168 N N . PRO A 1 294 ? -15.657 5.442 -14.174 1.00 95.38 294 PRO A N 1
ATOM 2169 C CA . PRO A 1 294 ? -15.452 3.994 -14.124 1.00 95.38 294 PRO A CA 1
ATOM 2170 C C . PRO A 1 294 ? -14.067 3.548 -14.615 1.00 95.38 294 PRO A C 1
ATOM 2172 O O . PRO A 1 294 ? -13.571 2.524 -14.148 1.00 95.38 294 PRO A O 1
ATOM 2175 N N . GLU A 1 295 ? -13.429 4.315 -15.502 1.00 97.00 295 GLU A N 1
ATOM 2176 C CA . GLU A 1 295 ? -12.107 4.018 -16.068 1.00 97.00 295 GLU A CA 1
ATOM 2177 C C . GLU A 1 295 ? -11.017 4.010 -14.991 1.00 97.00 295 GLU A C 1
ATOM 2179 O O . GLU A 1 295 ? -10.109 3.185 -15.041 1.00 97.00 295 GLU A O 1
ATOM 2184 N N . ASN A 1 296 ? -11.161 4.863 -13.971 1.00 95.50 296 ASN A N 1
ATOM 2185 C CA . ASN A 1 296 ? -10.271 4.912 -12.820 1.00 95.50 296 ASN A CA 1
ATOM 2186 C C . ASN A 1 296 ? -11.074 4.847 -11.510 1.00 95.50 296 ASN A C 1
ATOM 2188 O O . ASN A 1 296 ? -11.447 5.852 -10.898 1.00 95.50 296 ASN A O 1
ATOM 2192 N N . THR A 1 297 ? -11.358 3.614 -11.080 1.00 96.94 297 THR A N 1
ATOM 2193 C CA . THR A 1 297 ? -12.197 3.332 -9.903 1.00 96.94 297 THR A CA 1
ATOM 2194 C C . THR A 1 297 ? -11.577 3.832 -8.592 1.00 96.94 297 THR A C 1
ATOM 2196 O O . THR A 1 297 ? -12.304 4.298 -7.707 1.00 96.94 297 THR A O 1
ATOM 2199 N N . TRP A 1 298 ? -10.255 3.723 -8.445 1.00 97.38 298 TRP A N 1
ATOM 2200 C CA . TRP A 1 298 ? -9.515 4.065 -7.228 1.00 97.38 298 TRP A CA 1
ATOM 2201 C C . TRP A 1 298 ? -8.344 4.964 -7.589 1.00 97.38 298 TRP A C 1
ATOM 2203 O O . TRP A 1 298 ? -7.314 4.465 -8.016 1.00 97.38 298 TRP A O 1
ATOM 2213 N N . VAL A 1 299 ? -8.505 6.266 -7.377 1.00 98.25 299 VAL A N 1
ATOM 2214 C CA . VAL A 1 299 ? -7.485 7.251 -7.739 1.00 98.25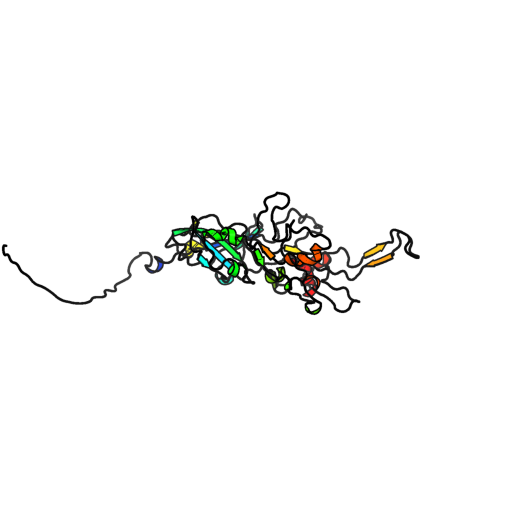 299 VAL A CA 1
ATOM 2215 C C . VAL A 1 299 ? -6.320 7.237 -6.759 1.00 98.25 299 VAL A C 1
ATOM 2217 O O . VAL A 1 299 ? -6.476 6.977 -5.559 1.00 98.25 299 VAL A O 1
ATOM 2220 N N . THR A 1 300 ? -5.156 7.610 -7.267 1.00 98.75 300 THR A N 1
ATOM 2221 C CA . THR A 1 300 ? -3.926 7.837 -6.513 1.00 98.75 300 THR A CA 1
ATOM 2222 C C . THR A 1 300 ? -3.452 9.283 -6.724 1.00 98.75 300 THR A C 1
ATOM 2224 O O . THR A 1 300 ? -3.945 9.966 -7.627 1.00 98.75 300 THR A O 1
ATOM 2227 N N . PRO A 1 301 ? -2.564 9.824 -5.869 1.00 98.75 301 PRO A N 1
ATOM 2228 C CA . PRO A 1 301 ? -2.105 11.209 -6.001 1.00 98.75 301 PRO A CA 1
ATOM 2229 C C . PRO A 1 301 ? -1.537 11.576 -7.382 1.00 98.75 301 PRO A C 1
ATOM 2231 O O . PRO A 1 301 ? -1.648 12.734 -7.782 1.00 98.75 301 PRO A O 1
ATOM 2234 N N . GLY A 1 302 ? -0.944 10.618 -8.098 1.00 98.56 302 GLY A N 1
ATOM 2235 C CA . GLY A 1 302 ? -0.381 10.789 -9.436 1.00 98.56 302 GLY A CA 1
ATOM 2236 C C . GLY A 1 302 ? -1.328 10.525 -10.605 1.00 98.56 302 GLY A C 1
ATOM 2237 O O . GLY A 1 302 ? -0.901 10.705 -11.741 1.00 98.56 302 GLY A O 1
ATOM 2238 N N . SER A 1 303 ? -2.598 10.154 -10.392 1.00 98.56 303 SER A N 1
ATOM 2239 C CA . SER A 1 303 ? -3.462 9.697 -11.497 1.00 98.56 303 SER A CA 1
ATOM 2240 C C . SER A 1 303 ? -3.613 10.691 -12.646 1.00 98.56 303 SER A C 1
ATOM 2242 O O . SER A 1 303 ? -3.615 10.296 -13.808 1.00 98.56 303 SER A O 1
ATOM 2244 N N . GLY A 1 304 ? -3.680 11.988 -12.337 1.00 98.38 304 GLY A N 1
ATOM 2245 C CA . GLY A 1 304 ? -3.795 13.044 -13.346 1.00 98.38 304 GLY A CA 1
ATOM 2246 C C . GLY A 1 304 ? -2.491 13.385 -14.077 1.00 98.38 304 GLY A C 1
ATOM 2247 O O . GLY A 1 304 ? -2.511 14.218 -14.982 1.00 98.38 304 GLY A O 1
ATOM 2248 N N . PHE A 1 305 ? -1.354 12.800 -13.690 1.00 98.62 305 PHE A N 1
ATOM 2249 C CA . PHE A 1 305 ? -0.065 13.096 -14.304 1.00 98.62 305 PHE A CA 1
ATOM 2250 C C . PHE A 1 305 ? 0.150 12.259 -15.568 1.00 98.62 305 PHE A C 1
ATOM 2252 O O . PHE A 1 305 ? 0.463 11.071 -15.508 1.00 98.62 305 PHE A O 1
ATOM 2259 N N . VAL A 1 306 ? 0.031 12.915 -16.724 1.00 98.56 306 VAL A N 1
ATOM 2260 C CA . VAL A 1 306 ? 0.335 12.340 -18.040 1.00 98.56 306 VAL A CA 1
ATOM 2261 C C . VAL A 1 306 ? 1.612 13.003 -18.573 1.00 98.56 306 VAL A C 1
ATOM 2263 O O . VAL A 1 306 ? 1.556 14.150 -19.029 1.00 98.56 306 VAL A O 1
ATOM 2266 N N . PRO A 1 307 ? 2.781 12.345 -18.474 1.00 98.31 307 PRO A N 1
ATOM 2267 C CA . PRO A 1 307 ? 4.050 12.967 -18.828 1.00 98.31 307 PRO A CA 1
ATOM 2268 C C . PRO A 1 307 ? 4.221 13.141 -20.341 1.00 98.31 307 PRO A C 1
ATOM 2270 O O . PRO A 1 307 ? 3.892 12.262 -21.135 1.00 98.31 307 PRO A O 1
ATOM 2273 N N . THR A 1 308 ? 4.843 14.251 -20.733 1.00 98.56 308 THR A N 1
ATOM 2274 C CA . THR A 1 308 ? 5.565 14.368 -22.003 1.00 98.56 308 THR A CA 1
ATOM 2275 C C . THR A 1 308 ? 7.024 13.971 -21.782 1.00 98.56 308 THR A C 1
ATOM 2277 O O . THR A 1 308 ? 7.467 13.788 -20.646 1.00 98.56 308 THR A O 1
ATOM 2280 N N . SER A 1 309 ? 7.816 13.907 -22.855 1.00 98.12 309 SER A N 1
ATOM 2281 C CA . SER A 1 309 ? 9.259 13.669 -22.739 1.00 98.12 309 SER A CA 1
ATOM 2282 C C . SER A 1 309 ? 9.953 14.676 -21.816 1.00 98.12 309 SER A C 1
ATOM 2284 O O . SER A 1 309 ? 10.849 14.292 -21.077 1.00 98.12 309 SER A O 1
ATOM 2286 N N . SER A 1 310 ? 9.543 15.951 -21.819 1.00 98.19 310 SER A N 1
ATOM 2287 C CA . SER A 1 310 ? 10.149 16.969 -20.955 1.00 98.19 310 SER A CA 1
ATOM 2288 C C . SER A 1 310 ? 9.595 16.936 -19.532 1.00 98.19 310 SER A C 1
ATOM 2290 O O . SER A 1 310 ? 10.379 16.961 -18.583 1.00 98.19 310 SER A O 1
ATOM 2292 N N . THR A 1 311 ? 8.270 16.840 -19.363 1.00 98.50 311 THR A N 1
ATOM 2293 C CA . THR A 1 311 ? 7.653 16.897 -18.026 1.00 98.50 311 THR A CA 1
ATOM 2294 C C . THR A 1 311 ? 7.915 15.644 -17.199 1.00 98.50 311 THR A C 1
ATOM 2296 O O . THR A 1 311 ? 7.887 15.709 -15.972 1.00 98.50 311 THR A O 1
ATOM 2299 N N . PHE A 1 312 ? 8.255 14.519 -17.837 1.00 98.56 312 PHE A N 1
ATOM 2300 C CA . PHE A 1 312 ? 8.765 13.345 -17.134 1.00 98.56 312 PHE A CA 1
ATOM 2301 C C . PHE A 1 312 ? 9.986 13.696 -16.270 1.00 98.56 312 PHE A C 1
ATOM 2303 O O . PHE A 1 312 ? 9.984 13.449 -15.068 1.00 98.56 312 PHE A O 1
ATOM 2310 N N . HIS A 1 313 ? 11.000 14.345 -16.846 1.00 98.06 313 HIS A N 1
ATOM 2311 C CA . HIS A 1 313 ? 12.235 14.654 -16.122 1.00 98.06 313 HIS A CA 1
ATOM 2312 C C . HIS A 1 313 ? 12.051 15.702 -15.019 1.00 98.06 313 HIS A C 1
ATOM 2314 O O . HIS A 1 313 ? 12.749 15.646 -14.010 1.00 98.06 313 HIS A O 1
ATOM 2320 N N . THR A 1 314 ? 11.128 16.653 -15.193 1.00 97.94 314 THR A N 1
ATOM 2321 C CA . THR A 1 314 ? 10.922 17.739 -14.223 1.00 97.94 314 THR A CA 1
ATOM 2322 C C . THR A 1 314 ? 9.926 17.395 -13.122 1.00 97.94 314 THR A C 1
ATOM 2324 O O . THR A 1 314 ? 10.070 17.911 -12.017 1.00 97.94 314 THR A O 1
ATOM 2327 N N . ASN A 1 315 ? 8.929 16.543 -13.394 1.00 98.50 315 ASN A N 1
ATOM 2328 C CA . ASN A 1 315 ? 7.781 16.360 -12.501 1.00 98.50 315 ASN A CA 1
ATOM 2329 C C . ASN A 1 315 ? 7.537 14.909 -12.061 1.00 98.50 315 ASN A C 1
ATOM 2331 O O . ASN A 1 315 ? 6.785 14.708 -11.113 1.00 98.50 315 ASN A O 1
ATOM 2335 N N . ALA A 1 316 ? 8.162 13.884 -12.662 1.00 98.62 316 ALA A N 1
ATOM 2336 C CA . ALA A 1 316 ? 7.895 12.489 -12.275 1.00 98.62 316 ALA A CA 1
ATOM 2337 C C . ALA A 1 316 ? 8.141 12.228 -10.779 1.00 98.62 316 ALA A C 1
ATOM 2339 O O . ALA A 1 316 ? 7.355 11.546 -10.124 1.00 98.62 316 ALA A O 1
ATOM 2340 N N . THR A 1 317 ? 9.183 12.832 -10.206 1.00 98.50 317 THR A N 1
ATOM 2341 C CA . THR A 1 317 ? 9.533 12.670 -8.786 1.00 98.50 317 THR A CA 1
ATOM 2342 C C . THR A 1 317 ? 8.576 13.392 -7.836 1.00 98.50 317 THR A C 1
ATOM 2344 O O . THR A 1 317 ? 8.621 13.168 -6.629 1.00 98.50 317 THR A O 1
ATOM 2347 N N . GLU A 1 318 ? 7.640 14.207 -8.331 1.00 98.62 318 GLU A N 1
ATOM 2348 C CA . GLU A 1 318 ? 6.527 14.712 -7.518 1.00 98.62 318 GLU A CA 1
ATOM 2349 C C . GLU A 1 318 ? 5.549 13.591 -7.124 1.00 98.62 318 GLU A C 1
ATOM 2351 O O . GLU A 1 318 ? 4.853 13.719 -6.105 1.00 98.62 318 GLU A O 1
ATOM 2356 N N . TYR A 1 319 ? 5.537 12.491 -7.884 1.00 98.75 319 TYR A N 1
ATOM 2357 C CA . TYR A 1 319 ? 4.577 11.392 -7.762 1.00 98.75 319 TYR A CA 1
ATOM 2358 C C . TYR A 1 319 ? 5.248 10.051 -7.469 1.00 98.75 319 TYR A C 1
ATOM 2360 O O . TYR A 1 319 ? 4.799 9.337 -6.576 1.00 98.75 319 TYR A O 1
ATOM 2368 N N . TYR A 1 320 ? 6.333 9.723 -8.167 1.00 98.88 320 TYR A N 1
ATOM 2369 C CA . TYR A 1 320 ? 6.875 8.367 -8.238 1.00 98.88 320 TYR A CA 1
ATOM 2370 C C . TYR A 1 320 ? 8.169 8.177 -7.448 1.00 98.88 320 TYR A C 1
ATOM 2372 O O . TYR A 1 320 ? 8.941 9.118 -7.274 1.00 98.88 320 TYR A O 1
ATOM 2380 N N . ASP A 1 321 ? 8.392 6.945 -6.991 1.00 98.88 321 ASP A N 1
ATOM 2381 C CA . ASP A 1 321 ? 9.597 6.483 -6.304 1.00 98.88 321 ASP A CA 1
ATOM 2382 C C . ASP A 1 321 ? 10.484 5.639 -7.238 1.00 98.88 321 ASP A C 1
ATOM 2384 O O . ASP A 1 321 ? 10.026 4.681 -7.868 1.00 98.88 321 ASP A O 1
ATOM 2388 N N . TYR A 1 322 ? 11.766 5.994 -7.306 1.00 98.81 322 TYR A N 1
ATOM 2389 C CA . TYR A 1 322 ? 12.804 5.329 -8.095 1.00 98.81 322 TYR A CA 1
ATOM 2390 C C . TYR A 1 322 ? 13.971 4.834 -7.233 1.00 98.81 322 TYR A C 1
ATOM 2392 O O . TYR A 1 322 ? 14.911 4.253 -7.774 1.00 98.81 322 TYR A O 1
ATOM 2400 N N . ALA A 1 323 ? 13.929 5.008 -5.905 1.00 98.75 323 ALA A N 1
ATOM 2401 C CA . ALA A 1 323 ? 14.982 4.510 -5.018 1.00 98.75 323 ALA A CA 1
ATOM 2402 C C . ALA A 1 323 ? 15.192 2.991 -5.171 1.00 98.75 323 ALA A C 1
ATOM 2404 O O . ALA A 1 323 ? 16.323 2.516 -5.115 1.00 98.75 323 ALA A O 1
ATOM 2405 N N . GLY A 1 324 ? 14.115 2.248 -5.462 1.00 98.50 324 GLY A N 1
ATOM 2406 C CA . GLY A 1 324 ? 14.133 0.799 -5.690 1.00 98.50 324 GLY A CA 1
ATOM 2407 C C . GLY A 1 324 ? 14.982 0.325 -6.877 1.00 98.50 324 GLY A C 1
ATOM 2408 O O . GLY A 1 324 ? 15.339 -0.847 -6.926 1.00 98.50 324 GLY A O 1
ATOM 2409 N N . LEU A 1 325 ? 15.377 1.215 -7.801 1.00 98.75 325 LEU A N 1
ATOM 2410 C CA . LEU A 1 325 ? 16.300 0.867 -8.892 1.00 98.75 325 LEU A CA 1
ATOM 2411 C C . LEU A 1 325 ? 17.686 0.431 -8.389 1.00 98.75 325 LEU A C 1
ATOM 2413 O O . LEU A 1 325 ? 18.414 -0.228 -9.126 1.00 98.75 325 LEU A O 1
ATOM 2417 N N . TRP A 1 326 ? 18.039 0.785 -7.150 1.00 98.69 326 TRP A N 1
ATOM 2418 C CA . TRP A 1 326 ? 19.317 0.445 -6.520 1.00 98.69 326 TRP A CA 1
ATOM 2419 C C . TRP A 1 326 ? 19.242 -0.780 -5.595 1.00 98.69 326 TRP A C 1
ATOM 2421 O O . TRP A 1 326 ? 20.221 -1.092 -4.913 1.00 98.69 326 TRP A O 1
ATOM 2431 N N . GLU A 1 327 ? 18.101 -1.475 -5.540 1.00 98.38 327 GLU A N 1
ATOM 2432 C CA . GLU A 1 327 ? 17.994 -2.736 -4.800 1.00 98.38 327 GLU A CA 1
ATOM 2433 C C . GLU A 1 327 ? 18.887 -3.809 -5.433 1.00 98.38 327 GLU A C 1
ATOM 2435 O O . GLU A 1 327 ? 18.840 -4.025 -6.642 1.00 98.38 327 GLU A O 1
ATOM 2440 N N . ASP A 1 328 ? 19.708 -4.467 -4.609 1.00 98.25 328 ASP A N 1
ATOM 2441 C CA . ASP A 1 328 ? 20.703 -5.467 -5.021 1.00 98.25 328 ASP A CA 1
ATOM 2442 C C . ASP A 1 328 ? 21.645 -4.972 -6.137 1.00 98.25 328 ASP A C 1
ATOM 2444 O O . ASP A 1 328 ? 22.102 -5.728 -6.999 1.00 98.25 328 ASP A O 1
ATOM 2448 N N . HIS A 1 329 ? 21.939 -3.669 -6.131 1.00 98.38 329 HIS A N 1
ATOM 2449 C CA . HIS A 1 329 ? 22.880 -3.066 -7.065 1.00 98.38 329 HIS A CA 1
ATOM 2450 C C . HIS A 1 329 ? 24.314 -3.566 -6.837 1.00 98.38 329 HIS A C 1
ATOM 2452 O O . HIS A 1 329 ? 24.808 -3.606 -5.708 1.00 98.38 329 HIS A O 1
ATOM 2458 N N . ASN A 1 330 ? 25.012 -3.865 -7.932 1.00 98.25 330 ASN A N 1
ATOM 2459 C CA . ASN A 1 330 ? 26.421 -4.226 -7.958 1.00 98.25 330 ASN A CA 1
ATOM 2460 C C . ASN A 1 330 ? 27.230 -3.127 -8.661 1.00 98.25 330 ASN A C 1
ATOM 2462 O O . ASN A 1 330 ? 26.909 -2.725 -9.774 1.00 98.25 330 ASN A O 1
ATOM 2466 N N . THR A 1 331 ? 28.297 -2.642 -8.025 1.00 97.88 331 THR A N 1
ATOM 2467 C CA . THR A 1 331 ? 29.145 -1.574 -8.584 1.00 97.88 331 THR A CA 1
ATOM 2468 C C . THR A 1 331 ? 30.050 -2.039 -9.724 1.00 97.88 331 THR A C 1
ATOM 2470 O O . THR A 1 331 ? 30.610 -1.201 -10.429 1.00 97.88 331 THR A O 1
ATOM 2473 N N . ASN A 1 332 ? 30.211 -3.350 -9.912 1.00 98.00 332 ASN A N 1
ATOM 2474 C CA . ASN A 1 332 ? 30.936 -3.912 -11.039 1.00 98.00 332 ASN A CA 1
ATOM 2475 C C . ASN A 1 332 ? 30.007 -4.037 -12.253 1.00 98.00 332 ASN A C 1
ATOM 2477 O O . ASN A 1 332 ? 29.136 -4.901 -12.272 1.00 98.00 332 ASN A O 1
ATOM 2481 N N . GLU A 1 333 ? 30.245 -3.233 -13.292 1.00 96.81 333 GLU A N 1
ATOM 2482 C CA . GLU A 1 333 ? 29.457 -3.244 -14.536 1.00 96.81 333 GLU A CA 1
ATOM 2483 C C . GLU A 1 333 ? 29.501 -4.577 -15.303 1.00 96.81 333 GLU A C 1
ATOM 2485 O O . GLU A 1 333 ? 28.642 -4.831 -16.145 1.00 96.81 333 GLU A O 1
ATOM 2490 N N . ALA A 1 334 ? 30.459 -5.459 -14.995 1.00 97.75 334 ALA A N 1
ATOM 2491 C CA . ALA A 1 334 ? 30.499 -6.817 -15.535 1.00 97.75 334 ALA A CA 1
ATOM 2492 C C . ALA A 1 334 ? 29.479 -7.768 -14.874 1.00 97.75 334 ALA A C 1
ATOM 2494 O O . ALA A 1 334 ? 29.326 -8.902 -15.326 1.00 97.75 334 ALA A O 1
ATOM 2495 N N . VAL A 1 335 ? 28.808 -7.342 -13.797 1.00 98.00 335 VAL A N 1
ATOM 2496 C CA . VAL A 1 335 ? 27.808 -8.123 -13.059 1.00 98.00 335 VAL A CA 1
ATOM 2497 C C . VAL A 1 335 ? 26.436 -7.472 -13.206 1.00 98.00 335 VAL A C 1
ATOM 2499 O O . VAL A 1 335 ? 26.268 -6.275 -12.978 1.00 98.00 335 VAL A O 1
ATOM 2502 N N . ILE A 1 336 ? 25.424 -8.272 -13.543 1.00 98.31 336 ILE A N 1
ATOM 2503 C CA . ILE A 1 336 ? 24.044 -7.788 -13.639 1.00 98.31 336 ILE A CA 1
ATOM 2504 C C . ILE A 1 336 ? 23.521 -7.437 -12.239 1.00 98.31 336 ILE A C 1
ATOM 2506 O O . ILE A 1 336 ? 23.494 -8.283 -11.344 1.00 98.31 336 ILE A O 1
ATOM 2510 N N . SER A 1 337 ? 23.103 -6.183 -12.065 1.00 98.44 337 SER A N 1
ATOM 2511 C CA . SER A 1 337 ? 22.478 -5.673 -10.838 1.00 98.44 337 SER A CA 1
ATOM 2512 C C . SER A 1 337 ? 21.017 -6.107 -10.701 1.00 98.44 337 SER A C 1
ATOM 2514 O O . SER A 1 337 ? 20.329 -6.310 -11.702 1.00 98.44 337 SER A O 1
ATOM 2516 N N . GLY A 1 338 ? 20.524 -6.160 -9.463 1.00 98.25 338 GLY A N 1
ATOM 2517 C CA . GLY A 1 338 ? 19.124 -6.425 -9.138 1.00 98.25 338 GLY A CA 1
ATOM 2518 C C . GLY A 1 338 ? 18.904 -7.772 -8.457 1.00 98.25 338 GLY A C 1
ATOM 2519 O O . GLY A 1 338 ? 19.804 -8.604 -8.347 1.00 98.25 338 GLY A O 1
ATOM 2520 N N . THR A 1 339 ? 17.671 -8.000 -8.014 1.00 97.38 339 THR A N 1
ATOM 2521 C CA . THR A 1 339 ? 17.278 -9.212 -7.289 1.00 97.38 339 THR A CA 1
ATOM 2522 C C . THR A 1 339 ? 17.140 -10.393 -8.242 1.00 97.38 339 THR A C 1
ATOM 2524 O O . THR A 1 339 ? 16.748 -10.231 -9.397 1.00 97.38 339 THR A O 1
ATOM 2527 N N . GLN A 1 340 ? 17.439 -11.604 -7.775 1.00 96.44 340 GLN A N 1
ATOM 2528 C CA . GLN A 1 340 ? 17.255 -12.832 -8.552 1.00 96.44 340 GLN A CA 1
ATOM 2529 C C . GLN A 1 340 ? 15.790 -13.032 -8.977 1.00 96.44 340 GLN A C 1
ATOM 2531 O O . GLN A 1 340 ? 14.861 -12.674 -8.250 1.00 96.44 340 GLN A O 1
ATOM 2536 N N . VAL A 1 341 ? 15.586 -13.625 -10.158 1.00 95.12 341 VAL A N 1
ATOM 2537 C CA . VAL A 1 341 ? 14.262 -14.061 -10.619 1.00 95.12 341 VAL A CA 1
ATOM 2538 C C . VAL A 1 341 ? 14.130 -15.570 -10.381 1.00 95.12 341 VAL A C 1
ATOM 2540 O O . VAL A 1 341 ? 14.791 -16.337 -11.082 1.00 95.12 341 VAL A O 1
ATOM 2543 N N . PRO A 1 342 ? 13.317 -16.025 -9.415 1.00 89.56 342 PRO A N 1
ATOM 2544 C CA . PRO A 1 342 ? 13.128 -17.448 -9.146 1.00 89.56 342 PRO A CA 1
ATOM 2545 C C . PRO A 1 342 ? 12.394 -18.169 -10.284 1.00 89.56 342 PRO A C 1
ATOM 2547 O O . PRO A 1 342 ? 11.606 -17.588 -11.033 1.00 89.56 342 PRO A O 1
ATOM 2550 N N . THR A 1 343 ? 12.622 -19.471 -10.398 1.00 88.00 343 THR A N 1
ATOM 2551 C CA . THR A 1 343 ? 11.776 -20.373 -11.185 1.00 88.00 343 THR A CA 1
ATOM 2552 C C . THR A 1 343 ? 10.553 -20.806 -10.379 1.00 88.00 343 THR A C 1
ATOM 2554 O O . THR A 1 343 ? 10.529 -20.691 -9.156 1.00 88.00 343 THR A O 1
ATOM 2557 N N . LEU A 1 344 ? 9.534 -21.364 -11.040 1.00 80.94 344 LEU A N 1
ATOM 2558 C CA . LEU A 1 344 ? 8.392 -21.954 -10.326 1.00 80.94 344 LEU A CA 1
ATOM 2559 C C . LEU A 1 344 ? 8.799 -23.112 -9.400 1.00 80.94 344 LEU A C 1
ATOM 2561 O O . LEU A 1 344 ? 8.160 -23.321 -8.376 1.00 80.94 344 LEU A O 1
ATOM 2565 N N . ALA A 1 345 ? 9.866 -23.846 -9.734 1.00 81.94 345 ALA A N 1
ATOM 2566 C CA . ALA A 1 345 ? 10.366 -24.923 -8.884 1.00 81.94 345 ALA A CA 1
ATOM 2567 C C . ALA A 1 345 ? 10.915 -24.389 -7.550 1.00 81.94 345 ALA A C 1
ATOM 2569 O O . ALA A 1 345 ? 10.746 -25.039 -6.521 1.00 81.94 345 ALA A O 1
ATOM 2570 N N . ASP A 1 346 ? 11.499 -23.188 -7.555 1.00 81.56 346 ASP A N 1
ATOM 2571 C CA . ASP A 1 346 ? 12.064 -22.572 -6.351 1.00 81.56 346 ASP A CA 1
ATOM 2572 C C . ASP A 1 346 ? 10.980 -22.223 -5.318 1.00 81.56 346 ASP A C 1
ATOM 2574 O O . ASP A 1 346 ? 11.222 -22.315 -4.117 1.00 81.56 346 ASP A O 1
ATOM 2578 N N . TYR A 1 347 ? 9.756 -21.909 -5.763 1.00 77.06 347 TYR A N 1
ATOM 2579 C CA . TYR A 1 347 ? 8.609 -21.654 -4.879 1.00 77.06 347 TYR A CA 1
ATOM 2580 C C . TYR A 1 347 ? 8.149 -22.891 -4.091 1.00 77.06 347 TYR A C 1
ATOM 2582 O O . TYR A 1 347 ? 7.456 -22.738 -3.086 1.00 77.06 347 TYR A O 1
ATOM 2590 N N . GLN A 1 348 ? 8.549 -24.094 -4.514 1.00 75.69 348 GLN A N 1
ATOM 2591 C CA . GLN A 1 348 ? 8.174 -25.363 -3.880 1.00 75.69 348 GLN A CA 1
ATOM 2592 C C . GLN A 1 348 ? 9.244 -25.896 -2.912 1.00 75.69 348 GLN A C 1
ATOM 2594 O O . GLN A 1 348 ? 9.068 -26.969 -2.330 1.00 75.69 348 GLN A O 1
ATOM 2599 N N . LEU A 1 349 ? 10.362 -25.182 -2.752 1.00 71.75 349 LEU A N 1
ATOM 2600 C CA . LEU A 1 349 ? 11.430 -25.559 -1.829 1.00 71.75 349 LEU A CA 1
ATOM 2601 C C . LEU A 1 349 ? 11.010 -25.284 -0.377 1.00 71.75 349 LEU A C 1
ATOM 2603 O O . LEU A 1 349 ? 10.502 -24.212 -0.065 1.00 71.75 349 LEU A O 1
ATOM 2607 N N . GLN A 1 350 ? 11.247 -26.256 0.509 1.00 63.25 350 GLN A N 1
ATOM 2608 C CA . GLN A 1 350 ? 10.832 -26.199 1.922 1.00 63.25 350 GLN A CA 1
ATOM 2609 C C . GLN A 1 350 ? 11.821 -25.427 2.809 1.00 63.25 350 GLN A C 1
ATOM 2611 O O . GLN A 1 350 ? 11.424 -24.865 3.822 1.00 63.25 350 GLN A O 1
ATOM 2616 N N . ASP A 1 351 ? 13.089 -25.353 2.395 1.00 72.38 351 ASP A N 1
ATOM 2617 C CA . ASP A 1 351 ? 14.153 -24.608 3.064 1.00 72.38 351 ASP A CA 1
ATOM 2618 C C . ASP A 1 351 ? 14.968 -23.859 2.006 1.00 72.38 351 ASP A C 1
ATOM 2620 O O . ASP A 1 351 ? 15.628 -24.466 1.160 1.00 72.38 351 ASP A O 1
ATOM 2624 N N . VAL A 1 352 ? 14.919 -22.529 2.039 1.00 73.69 352 VAL A N 1
ATOM 2625 C CA . VAL A 1 352 ? 15.621 -21.660 1.085 1.00 73.69 352 VAL A CA 1
ATOM 2626 C C . VAL A 1 352 ? 16.592 -20.733 1.809 1.00 73.69 352 VAL A C 1
ATOM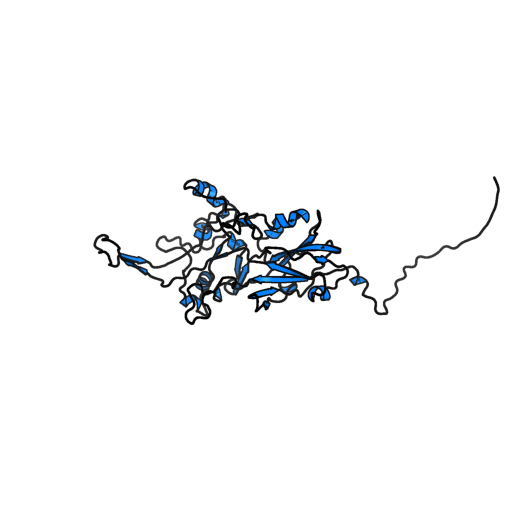 2628 O O . VAL A 1 352 ? 16.417 -20.401 2.983 1.00 73.69 352 VAL A O 1
ATOM 2631 N N . THR A 1 353 ? 17.634 -20.289 1.106 1.00 73.56 353 THR A N 1
ATOM 2632 C CA . THR A 1 353 ? 18.554 -19.275 1.635 1.00 73.56 353 THR A CA 1
ATOM 2633 C C . THR A 1 353 ? 17.815 -17.953 1.869 1.00 73.56 353 THR A C 1
ATOM 2635 O O . THR A 1 353 ? 16.799 -17.677 1.233 1.00 73.56 353 THR A O 1
ATOM 2638 N N . GLY A 1 354 ? 18.331 -17.096 2.757 1.00 71.88 354 GLY A N 1
ATOM 2639 C CA . GLY A 1 354 ? 17.707 -15.793 3.028 1.00 71.88 354 GLY A CA 1
ATOM 2640 C C . GLY A 1 354 ? 17.592 -14.893 1.787 1.00 71.88 354 GLY A C 1
ATOM 2641 O O . GLY A 1 354 ? 16.611 -14.169 1.644 1.00 71.88 354 GLY A O 1
ATOM 2642 N N . GLU A 1 355 ? 18.559 -14.978 0.871 1.00 72.00 355 GLU A N 1
ATOM 2643 C CA . GLU A 1 355 ? 18.557 -14.246 -0.403 1.00 72.00 355 GLU A CA 1
ATOM 2644 C C . GLU A 1 355 ? 17.449 -14.747 -1.343 1.00 72.00 355 GLU A C 1
ATOM 2646 O O . GLU A 1 355 ? 16.650 -13.951 -1.839 1.00 72.00 355 GLU A O 1
ATOM 2651 N N . LEU A 1 356 ? 17.310 -16.071 -1.498 1.00 68.81 356 LEU A N 1
ATOM 2652 C CA . LEU A 1 356 ? 16.238 -16.660 -2.301 1.00 68.81 356 LEU A CA 1
ATOM 2653 C C . LEU A 1 356 ? 14.858 -16.407 -1.672 1.00 68.81 356 LEU A C 1
ATOM 2655 O O . LEU A 1 356 ? 13.924 -16.046 -2.381 1.00 68.81 356 LEU A O 1
ATOM 2659 N N . ALA A 1 357 ? 14.728 -16.494 -0.345 1.00 76.25 357 ALA A N 1
ATOM 2660 C CA . ALA A 1 357 ? 13.501 -16.132 0.368 1.00 76.25 357 ALA A CA 1
ATOM 2661 C C . ALA A 1 357 ? 13.091 -14.672 0.117 1.00 76.25 357 ALA A C 1
ATOM 2663 O O . ALA A 1 357 ? 11.905 -14.363 -0.043 1.00 76.25 357 ALA A O 1
ATOM 2664 N N . ASN A 1 358 ? 14.065 -13.755 0.066 1.00 78.38 358 ASN A N 1
ATOM 2665 C CA . ASN A 1 358 ? 13.808 -12.354 -0.246 1.00 78.38 358 ASN A CA 1
ATOM 2666 C C . ASN A 1 358 ? 13.254 -12.190 -1.670 1.00 78.38 358 ASN A C 1
ATOM 2668 O O . ASN A 1 358 ? 12.256 -11.485 -1.842 1.00 78.38 358 ASN A O 1
ATOM 2672 N N . ALA A 1 359 ? 13.843 -12.886 -2.647 1.00 76.00 359 ALA A N 1
ATOM 2673 C CA . ALA A 1 359 ? 13.383 -12.888 -4.032 1.00 76.00 359 ALA A CA 1
ATOM 2674 C C . ALA A 1 359 ? 11.977 -13.497 -4.181 1.00 76.00 359 ALA A C 1
ATOM 2676 O O . ALA A 1 359 ? 11.099 -12.883 -4.791 1.00 76.00 359 ALA A O 1
ATOM 2677 N N . LEU A 1 360 ? 11.735 -14.659 -3.565 1.00 79.38 360 LEU A N 1
ATOM 2678 C CA . LEU A 1 360 ? 10.454 -15.371 -3.613 1.00 79.38 360 LEU A CA 1
ATOM 2679 C C . LEU A 1 360 ? 9.311 -14.530 -3.039 1.00 79.38 360 LEU A C 1
ATOM 2681 O O . LEU A 1 360 ? 8.236 -14.478 -3.633 1.00 79.38 360 LEU A O 1
ATOM 2685 N N . SER A 1 361 ? 9.563 -13.812 -1.939 1.00 85.19 361 SER A N 1
ATOM 2686 C CA . SER A 1 361 ? 8.591 -12.912 -1.299 1.00 85.19 361 SER A CA 1
ATOM 2687 C C . SER A 1 361 ? 8.384 -11.580 -2.039 1.00 85.19 361 SER A C 1
ATOM 2689 O O . SER A 1 361 ? 7.596 -10.744 -1.598 1.00 85.19 361 SER A O 1
ATOM 2691 N N . GLY A 1 362 ? 9.047 -11.346 -3.173 1.00 92.31 362 GLY A N 1
ATOM 2692 C CA . GLY A 1 362 ? 8.752 -10.213 -4.051 1.00 92.31 362 GLY A CA 1
ATOM 2693 C C . GLY A 1 362 ? 9.125 -8.838 -3.483 1.00 92.31 362 GLY A C 1
ATOM 2694 O O . GLY A 1 362 ? 9.936 -8.717 -2.568 1.00 92.31 362 GLY A O 1
ATOM 2695 N N . LYS A 1 363 ? 8.540 -7.769 -4.026 1.00 95.81 363 LYS A N 1
ATOM 2696 C CA . LYS A 1 363 ? 8.834 -6.374 -3.649 1.00 95.81 363 LYS A CA 1
ATOM 2697 C C . LYS A 1 363 ? 7.548 -5.587 -3.417 1.00 95.81 363 LYS A C 1
ATOM 2699 O O . LYS A 1 363 ? 6.570 -5.776 -4.139 1.00 95.81 363 LYS A O 1
ATOM 2704 N N . PHE A 1 364 ? 7.541 -4.706 -2.419 1.00 97.94 364 PHE A N 1
ATOM 2705 C CA . PHE A 1 364 ? 6.393 -3.843 -2.127 1.00 97.94 364 PHE A CA 1
ATOM 2706 C C . PHE A 1 364 ? 6.463 -2.532 -2.909 1.00 97.94 364 PHE A C 1
ATOM 2708 O O . PHE A 1 364 ? 7.538 -1.961 -3.075 1.00 97.94 364 PHE A O 1
ATOM 2715 N N . LEU A 1 365 ? 5.307 -2.020 -3.329 1.00 98.50 365 LEU A N 1
ATOM 2716 C CA . LEU A 1 365 ? 5.163 -0.706 -3.959 1.00 98.50 365 LEU A CA 1
ATOM 2717 C C . LEU A 1 365 ? 3.859 -0.025 -3.523 1.00 98.50 365 LEU A C 1
ATOM 2719 O O . LEU A 1 365 ? 2.888 -0.701 -3.167 1.00 98.50 365 LEU A O 1
ATOM 2723 N N . LEU A 1 366 ? 3.827 1.311 -3.549 1.00 98.62 366 LEU A N 1
ATOM 2724 C CA . LEU A 1 366 ? 2.579 2.045 -3.325 1.00 98.62 366 LEU A CA 1
ATOM 2725 C C . LEU A 1 366 ? 1.687 1.977 -4.576 1.00 98.62 366 LEU A C 1
ATOM 2727 O O . LEU A 1 366 ? 2.214 1.853 -5.687 1.00 98.62 366 LEU A O 1
ATOM 2731 N N . PRO A 1 367 ? 0.352 2.076 -4.418 1.00 98.31 367 PRO A N 1
ATOM 2732 C CA . PRO A 1 367 ? -0.581 2.089 -5.542 1.00 98.31 367 PRO A CA 1
ATOM 2733 C C . PRO A 1 367 ? -0.273 3.190 -6.566 1.00 98.31 367 PRO A C 1
ATOM 2735 O O . PRO A 1 367 ? 0.110 4.294 -6.189 1.00 98.31 367 PRO A O 1
ATOM 2738 N N . ASN A 1 368 ? -0.505 2.893 -7.845 1.00 98.31 368 ASN A N 1
ATOM 2739 C CA . ASN A 1 368 ? -0.392 3.829 -8.964 1.00 98.31 368 ASN A CA 1
ATOM 2740 C C . ASN A 1 368 ? -1.479 3.487 -10.006 1.00 98.31 368 ASN A C 1
ATOM 2742 O O . ASN A 1 368 ? -1.580 2.332 -10.423 1.00 98.31 368 ASN A O 1
ATOM 2746 N N . THR A 1 369 ? -2.327 4.451 -10.369 1.00 97.81 369 THR A N 1
ATOM 2747 C CA . THR A 1 369 ? -3.488 4.278 -11.269 1.00 97.81 369 THR A CA 1
ATOM 2748 C C . THR A 1 369 ? -3.671 5.521 -12.132 1.00 97.81 369 THR A C 1
ATOM 2750 O O . THR A 1 369 ? -3.321 6.602 -11.668 1.00 97.81 369 THR A O 1
ATOM 2753 N N . HIS A 1 370 ? -4.271 5.402 -13.320 1.00 96.56 370 HIS A N 1
ATOM 2754 C CA . HIS A 1 370 ? -4.523 6.519 -14.241 1.00 96.56 370 HIS A CA 1
ATOM 2755 C C . HIS A 1 370 ? -5.954 6.509 -14.757 1.00 96.56 370 HIS A C 1
ATOM 2757 O O . HIS A 1 370 ? -6.435 5.410 -15.108 1.00 96.56 370 HIS A O 1
#

Sequence (370 aa):
MKLNKMFLVGALLSLGFASCSKEGNGPDPDNAAKSYMSMTLSMPMGSARAGDGQDQANPDYHYVGEWAGKDKIEKVSIYMVPQGGPGLVESAEDLDFGTYYENPTIDPATHNAILKPKKGIKVNSAVGKTVKVYVVLNDIAGKAKALLANVNAADFDAKFKEIIELSTQAQALGTVADGPNPATAAGKIAKKNGTTDETIMMTCLQPSDALTIEAAVSEANAIAGIKNQAKVTVERSVARAMVSTKAQSYEIKATTQIGEIAAGSVLATITDIRWVVAQGERRQYLSKKRGTVPENTWVTPGSGFVPTSSTFHTNATEYYDYAGLWEDHNTNEAVISGTQVPTLADYQLQDVTGELANALSGKFLLPNTH

Radius of gyration: 30.01 Å; chains: 1; bounding box: 77×80×113 Å

pLDDT: mean 85.66, std 20.56, range [28.7, 98.88]

InterPro domains:
  IPR047786 Fimbria major subunit Mfa1 [NF038041] (2-370)

Foldseek 3Di:
DDDDDDDDDDDDDDDDDDDDDDDDDDPDPVLQQWFWAAEKEKEADPPPDDDQQVVDPDTPPPDDFPLLFAEDFAFKKKWWFFDDDWDDIDIDGRDGLVQFWDDWDADPVRRITMTATPWTDIDHRQAQTWTWMWMKTQCVVCQCVVQQPPDISRCRVVSLQDKTFQDDLVLLDADLVCPQPHDWSQCSAWPDPQLPGIHFMKIFLGTWDIDHRHGSHDGVCNSVVVHNYTYTYIYTQWDFDAFADQDQKDFDAACDDDPPHHGRGTDDMDHQDADWDWFFWRMFGSHWDADPDPQWGTDTPCAPDDDDPVCCVVCSSVTIHDSRVRHQQDPDPVHDGHADHHHPVLSVDPDDDSSSSVNSSGDIGGDDHD

Organism: Porphyromonas gingivalis (NCBI:txid837)

Secondary structure (DSSP, 8-state):
-----------------------S-SPPGGGTT-EEEEEEEEEE-TT-S----TTSSS--TT---GGG--B---EEEEEEEESSSS-BPEEEEEEEHHHHBPPPEE-TTT-EEEE-BSSPEEESTTTTSEEEEEEEE--TT-HHHHHHTT-BTTTHHHHTTSEEESS-TTTTS--GGG-SS---TGGGTEEEETTTEEEE-EE-SS-PPPEE--TT--HHHHHTTSSSEEEEE-EESSEEE---BS-S-EEEE-SS-BTTB-TTSEEEEE-S-EE----EESEEESS-EEEEETTEEEE-TTTT----HHHHHHHGGGTEE-GGGGTT--S-TTS--SEE--BTTGGG-SS--HHHHHHHT-EEEB----